Protein AF-A0A7Z9WN16-F1 (afdb_monomer)

Foldseek 3Di:
DDDDDDDDDDDDDDDPDDDDDDDDDPDDDDDWDFPPPDDPPDQDPPDDDDDPFGFDQDPRTTHTDDLDQLPDDAAEQEDDPPPCQLVVLLVVCLVQVAAEEEPEPQQLEPPSPPVRVHDDPVSCVSHPYPSGNNHHPPDDDDLVNLLVRSSVVCSVRVVVVHYYYYYYYNPSNCCCNVVVDDDDDDDDDVVVVVD

Radius of gyration: 28.62 Å; Cα contacts (8 Å, |Δi|>4): 216; chains: 1; bounding box: 84×72×72 Å

Structure (mmCIF, N/CA/C/O backbone):
data_AF-A0A7Z9WN16-F1
#
_entry.id   AF-A0A7Z9WN16-F1
#
loop_
_atom_site.group_PDB
_atom_site.id
_atom_site.type_symbol
_atom_site.label_atom_id
_atom_site.label_alt_id
_atom_site.label_comp_id
_atom_site.label_asym_id
_atom_site.label_entity_id
_atom_site.label_seq_id
_atom_site.pdbx_PDB_ins_code
_atom_site.Cartn_x
_atom_site.Cartn_y
_atom_site.Cartn_z
_atom_site.occupancy
_atom_site.B_iso_or_equiv
_atom_site.auth_seq_id
_atom_site.auth_comp_id
_atom_site.auth_asym_id
_atom_site.auth_atom_id
_atom_site.pdbx_PDB_model_num
ATOM 1 N N . MET A 1 1 ? -63.733 41.231 -54.271 1.00 44.28 1 MET A N 1
ATOM 2 C CA . MET A 1 1 ? -63.967 40.168 -55.265 1.00 44.28 1 MET A CA 1
ATOM 3 C C . MET A 1 1 ? -63.124 38.966 -54.848 1.00 44.28 1 MET A C 1
ATOM 5 O O . MET A 1 1 ? -61.916 39.009 -55.027 1.00 44.28 1 MET A O 1
ATOM 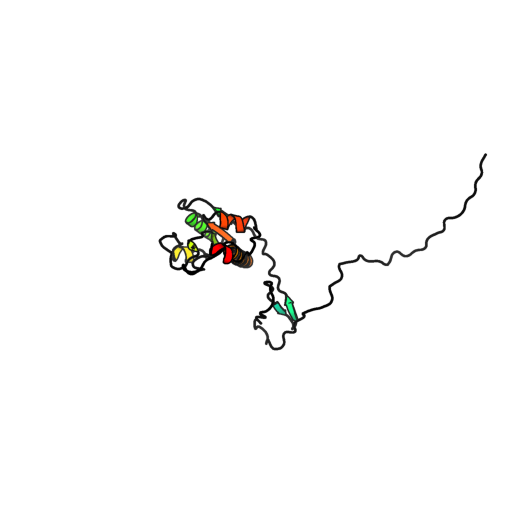9 N N . GLY A 1 2 ? -63.724 37.963 -54.191 1.00 46.00 2 GLY A N 1
ATOM 10 C CA . GLY A 1 2 ? -63.228 36.576 -54.305 1.00 46.00 2 GLY A CA 1
ATOM 11 C C . GLY A 1 2 ? -63.568 36.032 -55.707 1.00 46.00 2 GLY A C 1
ATOM 12 O O . GLY A 1 2 ? -64.044 36.837 -56.518 1.00 46.00 2 GLY A O 1
ATOM 13 N N . PRO A 1 3 ? -63.403 34.732 -56.029 1.00 53.62 3 PRO A N 1
ATOM 14 C CA . PRO A 1 3 ? -63.316 33.530 -55.170 1.00 53.62 3 PRO A CA 1
ATOM 15 C C . PRO A 1 3 ? -61.974 32.769 -55.388 1.00 53.62 3 PRO A C 1
ATOM 17 O O . PRO A 1 3 ? -61.158 33.220 -56.180 1.00 53.62 3 PRO A O 1
ATOM 20 N N . GLY A 1 4 ? -61.584 31.679 -54.718 1.00 36.31 4 GLY A N 1
ATOM 21 C CA . GLY A 1 4 ? -62.308 30.580 -54.063 1.00 36.31 4 GLY A CA 1
ATOM 22 C C . GLY A 1 4 ? -62.101 29.270 -54.855 1.00 36.31 4 GLY A C 1
ATOM 23 O O . GLY A 1 4 ? -62.156 29.302 -56.083 1.00 36.31 4 GLY A O 1
ATOM 24 N N . GLY A 1 5 ? -61.862 28.151 -54.155 1.00 38.97 5 GLY A N 1
ATOM 25 C CA . GLY A 1 5 ? -61.743 26.786 -54.704 1.00 38.97 5 GLY A CA 1
ATOM 26 C C . GLY A 1 5 ? -60.419 26.102 -54.322 1.00 38.97 5 GLY A C 1
ATOM 27 O O . GLY A 1 5 ? -59.437 26.277 -55.034 1.00 38.97 5 GLY A O 1
ATOM 28 N N . ASP A 1 6 ? -60.224 25.493 -53.148 1.00 37.47 6 ASP A N 1
ATOM 29 C CA . ASP A 1 6 ? -60.898 24.358 -52.472 1.00 37.47 6 ASP A CA 1
ATOM 30 C C . ASP A 1 6 ? -60.619 22.966 -53.070 1.00 37.47 6 ASP A C 1
ATOM 32 O O . ASP A 1 6 ? -61.008 22.653 -54.192 1.00 37.47 6 ASP A O 1
ATOM 36 N N . GLY A 1 7 ? -60.013 22.105 -52.240 1.00 40.59 7 GLY A N 1
ATOM 37 C CA . GLY A 1 7 ? -59.980 20.644 -52.379 1.00 40.59 7 GLY A CA 1
ATOM 38 C C . GLY A 1 7 ? -58.752 19.995 -51.714 1.00 40.59 7 GLY A C 1
ATOM 39 O O . GLY A 1 7 ? -57.662 20.553 -51.768 1.00 40.59 7 GLY A O 1
ATOM 40 N N . PRO A 1 8 ? -58.880 18.799 -51.115 1.00 47.84 8 PRO A N 1
ATOM 41 C CA . PRO A 1 8 ? -59.488 18.612 -49.800 1.00 47.84 8 PRO A CA 1
ATOM 42 C C . PRO A 1 8 ? -58.496 18.042 -48.770 1.00 47.84 8 PRO A C 1
ATOM 44 O O . PRO A 1 8 ? -57.606 17.258 -49.094 1.00 47.84 8 PRO A O 1
ATOM 47 N N . ALA A 1 9 ? -58.738 18.358 -47.497 1.00 50.50 9 ALA A N 1
ATOM 48 C CA . ALA A 1 9 ? -58.279 17.555 -46.371 1.00 50.50 9 ALA A CA 1
ATOM 49 C C . ALA A 1 9 ? -59.381 16.557 -45.972 1.00 50.50 9 ALA A C 1
ATOM 51 O O . ALA A 1 9 ? -60.518 16.962 -45.728 1.00 50.50 9 ALA A O 1
ATOM 52 N N . PRO A 1 10 ? -59.043 15.268 -45.857 1.00 45.59 10 PRO A N 1
ATOM 53 C CA . PRO A 1 10 ? -59.649 14.363 -44.885 1.00 45.59 10 PRO A CA 1
ATOM 54 C C . PRO A 1 10 ? -58.522 13.799 -43.996 1.00 45.59 10 PRO A C 1
ATOM 56 O O . PRO A 1 10 ? -57.469 13.405 -44.479 1.00 45.59 10 PRO A O 1
ATOM 59 N N . GLY A 1 11 ? -58.598 13.836 -42.670 1.00 33.03 11 GLY A N 1
ATOM 60 C CA . GLY A 1 11 ? -59.672 13.269 -41.864 1.00 33.03 11 GLY A CA 1
ATOM 61 C C . GLY A 1 11 ? -59.125 11.995 -41.210 1.00 33.03 11 GLY A C 1
ATOM 62 O O . GLY A 1 11 ? -58.959 10.982 -41.881 1.00 33.03 11 GLY A O 1
ATOM 63 N N . LEU A 1 12 ? -58.790 12.084 -39.917 1.00 38.81 12 LEU A N 1
ATOM 64 C CA . LEU A 1 12 ? -58.390 10.961 -39.054 1.00 38.81 12 LEU A CA 1
ATOM 65 C C . LEU A 1 12 ? -59.443 9.830 -39.056 1.00 38.81 12 LEU A C 1
ATOM 67 O O . LEU A 1 12 ? -60.622 10.087 -39.306 1.00 38.81 12 LEU A O 1
ATOM 71 N N . PRO A 1 13 ? -59.060 8.617 -38.619 1.00 39.78 13 PRO A N 1
ATOM 72 C CA . PRO A 1 13 ? -59.536 8.243 -37.286 1.00 39.78 13 PRO A CA 1
ATOM 73 C C . PRO A 1 13 ? -58.488 7.576 -36.375 1.00 39.78 13 PRO A C 1
ATOM 75 O O . PRO A 1 13 ? -57.610 6.843 -36.814 1.00 39.78 13 PRO A O 1
ATOM 78 N N . ALA A 1 14 ? -58.647 7.901 -35.088 1.00 37.06 14 ALA A N 1
ATOM 79 C CA . ALA A 1 14 ? -58.483 7.099 -33.871 1.00 37.06 14 ALA A CA 1
ATOM 80 C C . ALA A 1 14 ? -57.587 5.842 -33.889 1.00 37.06 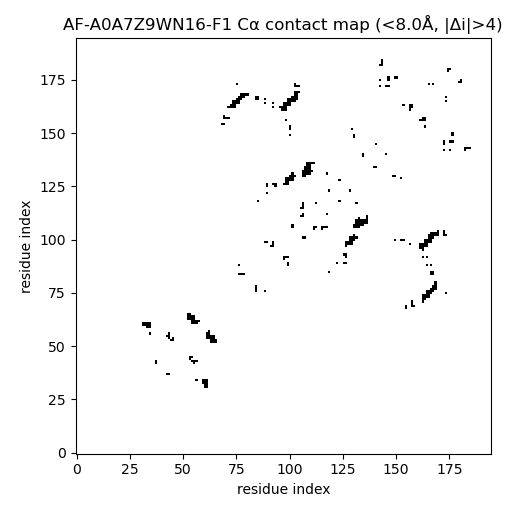14 ALA A C 1
ATOM 82 O O . ALA A 1 14 ? -57.911 4.878 -34.568 1.00 37.06 14 ALA A O 1
ATOM 83 N N . ASP A 1 15 ? -56.578 5.804 -33.002 1.00 36.62 15 ASP A N 1
ATOM 84 C CA . ASP A 1 15 ? -56.557 4.900 -31.826 1.00 36.62 15 ASP A CA 1
ATOM 85 C C . ASP A 1 15 ? -55.312 5.183 -30.932 1.00 36.62 15 ASP A C 1
ATOM 87 O O . ASP A 1 15 ? -54.178 5.011 -31.389 1.00 36.62 15 ASP A O 1
ATOM 91 N N . PRO A 1 16 ? -55.450 5.629 -29.666 1.00 37.44 16 PRO A N 1
ATOM 92 C CA . PRO A 1 16 ? -54.326 5.922 -28.773 1.00 37.44 16 PRO A CA 1
ATOM 93 C C . PRO A 1 16 ? -53.837 4.678 -28.008 1.00 37.44 16 PRO A C 1
ATOM 95 O O . PRO A 1 16 ? -53.710 4.703 -26.783 1.00 37.44 16 PRO A O 1
ATOM 98 N N . ALA A 1 17 ? -53.543 3.577 -28.702 1.00 38.44 17 ALA A N 1
ATOM 99 C CA . ALA A 1 17 ? -53.028 2.374 -28.051 1.00 38.44 17 ALA A CA 1
ATOM 100 C C . ALA A 1 17 ? -52.266 1.445 -29.004 1.00 38.44 17 ALA A C 1
ATOM 102 O O . ALA A 1 17 ? -52.732 0.350 -29.294 1.00 38.44 17 ALA A O 1
ATOM 103 N N . ARG A 1 18 ? -51.069 1.847 -29.454 1.00 38.00 18 ARG A N 1
ATOM 104 C CA . ARG A 1 18 ? -49.935 0.960 -29.811 1.00 38.00 18 ARG A CA 1
ATOM 105 C C . ARG A 1 18 ? -48.832 1.789 -30.463 1.00 38.00 18 ARG A C 1
ATOM 107 O O . ARG A 1 18 ? -48.965 2.197 -31.601 1.00 38.00 18 ARG A O 1
ATOM 114 N N . LEU A 1 19 ? -47.737 2.002 -29.747 1.00 32.41 19 LEU A N 1
ATOM 115 C CA . LEU A 1 19 ? -46.396 1.571 -30.156 1.00 32.41 19 LEU A CA 1
ATOM 116 C C . LEU A 1 19 ? -45.432 2.025 -29.056 1.00 32.41 19 LEU A C 1
ATOM 118 O O . LEU A 1 19 ? -45.124 3.202 -28.891 1.00 32.41 19 LEU A O 1
ATOM 122 N N . ARG A 1 20 ? -45.042 1.056 -28.227 1.00 39.25 20 ARG A N 1
ATOM 123 C CA . ARG A 1 20 ? -44.050 1.222 -27.167 1.00 39.25 20 ARG A CA 1
ATOM 124 C C . ARG A 1 20 ? -42.644 1.377 -27.768 1.00 39.25 20 ARG A C 1
ATOM 126 O O . ARG A 1 20 ? -42.399 0.862 -28.857 1.00 39.25 20 ARG A O 1
ATOM 133 N N . PRO A 1 21 ? -41.739 2.062 -27.050 1.00 38.62 21 PRO A N 1
ATOM 134 C CA . PRO A 1 21 ? -40.416 2.434 -27.537 1.00 38.62 21 PRO A CA 1
ATOM 135 C C . PRO A 1 21 ? -39.490 1.228 -27.715 1.00 38.62 21 PRO A C 1
ATOM 137 O O . PRO A 1 21 ? -39.476 0.307 -26.896 1.00 38.62 21 PRO A O 1
ATOM 140 N N . GLY A 1 22 ? -38.688 1.292 -28.780 1.00 30.88 22 GLY A N 1
ATOM 141 C CA . GLY A 1 22 ? -37.556 0.410 -29.026 1.00 30.88 22 GLY A CA 1
ATOM 142 C C . GLY A 1 22 ? -36.514 0.542 -27.919 1.00 30.88 22 GLY A C 1
ATOM 143 O O . GLY A 1 22 ? -35.853 1.570 -27.788 1.00 30.88 22 GLY A O 1
ATOM 144 N N . GLY A 1 23 ? -36.394 -0.514 -27.120 1.00 31.88 23 GLY A N 1
ATOM 145 C CA . GLY A 1 23 ? -35.188 -0.813 -26.361 1.00 31.88 23 GLY A CA 1
ATOM 146 C C . GLY A 1 23 ? -34.198 -1.597 -27.233 1.00 31.88 23 GLY A C 1
ATOM 147 O O . GLY A 1 23 ? -34.607 -2.170 -28.246 1.00 31.88 23 GLY A O 1
ATOM 148 N N . PRO A 1 24 ? -32.906 -1.622 -26.870 1.00 33.31 24 PRO A N 1
ATOM 149 C CA . PRO A 1 24 ? -31.889 -2.356 -27.613 1.00 33.31 24 PRO A CA 1
ATOM 150 C C . PRO A 1 24 ? -32.230 -3.851 -27.668 1.00 33.31 24 PRO A C 1
ATOM 152 O O . PRO A 1 24 ? -32.524 -4.475 -26.647 1.00 33.31 24 PRO A O 1
ATOM 155 N N . GLU A 1 25 ? -32.198 -4.403 -28.880 1.00 30.61 25 GLU A N 1
ATOM 156 C CA . GLU A 1 25 ? -32.363 -5.827 -29.168 1.00 30.61 25 GLU A CA 1
ATOM 157 C C . GLU A 1 25 ? -31.381 -6.662 -28.325 1.00 30.61 25 GLU A C 1
ATOM 159 O O . GLU A 1 25 ? -30.166 -6.455 -28.420 1.00 30.61 25 GLU A O 1
ATOM 164 N N . PRO A 1 26 ? -31.850 -7.616 -27.501 1.00 31.70 26 PRO A N 1
ATOM 165 C CA . PRO A 1 26 ? -30.950 -8.538 -26.834 1.00 31.70 26 PRO A CA 1
ATOM 166 C C . PRO A 1 26 ? -30.354 -9.483 -27.881 1.00 31.70 26 PRO A C 1
ATOM 168 O O . PRO A 1 26 ? -31.062 -10.280 -28.502 1.00 31.70 26 PRO A O 1
ATOM 171 N N . LEU A 1 27 ? -29.034 -9.386 -28.057 1.00 33.34 27 LEU A N 1
ATOM 172 C CA . LEU A 1 27 ? -28.226 -10.302 -28.856 1.00 33.34 27 LEU A CA 1
ATOM 173 C C . LEU A 1 27 ? -28.543 -11.751 -28.464 1.00 33.34 27 LEU A C 1
ATOM 175 O O . LEU A 1 27 ? -28.206 -12.228 -27.377 1.00 33.34 27 LEU A O 1
ATOM 179 N N . ARG A 1 28 ? -29.214 -12.457 -29.376 1.00 31.38 28 ARG A N 1
ATOM 180 C CA . ARG A 1 28 ? -29.453 -13.896 -29.296 1.00 31.38 28 ARG A CA 1
ATOM 181 C C . ARG A 1 28 ? -28.122 -14.635 -29.428 1.00 31.38 28 ARG A C 1
ATOM 183 O O . ARG A 1 28 ? -27.568 -14.733 -30.515 1.00 31.38 28 ARG A O 1
ATOM 190 N N . GLY A 1 29 ? -27.702 -15.239 -28.320 1.00 31.23 29 GLY A N 1
ATOM 191 C CA . GLY A 1 29 ? -26.894 -16.456 -28.301 1.00 31.23 29 GLY A CA 1
ATOM 192 C C . GLY A 1 29 ? -25.387 -16.259 -28.158 1.00 31.23 29 GLY A C 1
ATOM 193 O O . GLY A 1 29 ? -24.701 -15.925 -29.119 1.00 31.23 29 GLY A O 1
ATOM 194 N N . GLN A 1 30 ? -24.865 -16.609 -26.978 1.00 36.56 30 GLN A N 1
ATOM 195 C CA . GLN A 1 30 ? -24.008 -17.792 -26.772 1.00 36.56 30 GLN A CA 1
ATOM 196 C C . GLN A 1 30 ? -23.533 -17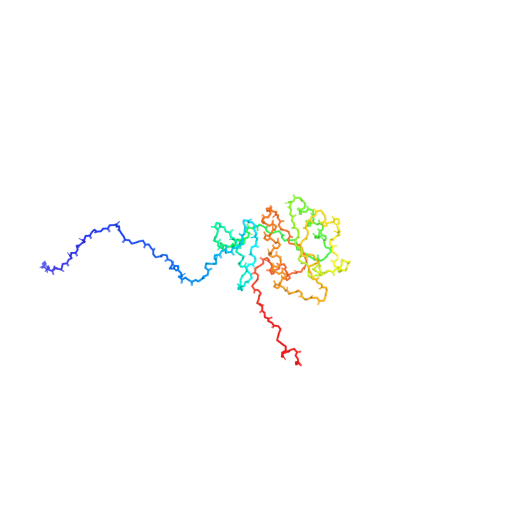.849 -25.306 1.00 36.56 30 GLN A C 1
ATOM 198 O O . GLN A 1 30 ? -22.910 -16.910 -24.825 1.00 36.56 30 GLN A O 1
ATOM 203 N N . GLY A 1 31 ? -23.812 -18.962 -24.609 1.00 36.53 31 GLY A N 1
ATOM 204 C CA . GLY A 1 31 ? -23.078 -19.336 -23.388 1.00 36.53 31 GLY A CA 1
ATOM 205 C C . GLY A 1 31 ? -23.839 -19.422 -22.056 1.00 36.53 31 GLY A C 1
ATOM 206 O O . GLY A 1 31 ? -23.245 -19.137 -21.023 1.00 36.53 31 GLY A O 1
ATOM 207 N N . GLY A 1 32 ? -25.109 -19.840 -22.027 1.00 37.56 32 GLY A N 1
ATOM 208 C CA . GLY A 1 32 ? -25.762 -20.256 -20.775 1.00 37.56 32 GLY A CA 1
ATOM 209 C C . GLY A 1 32 ? -25.232 -21.617 -20.312 1.00 37.56 32 GLY A C 1
ATOM 210 O O . GLY A 1 32 ? -25.794 -22.653 -20.663 1.00 37.56 32 GLY A O 1
ATOM 211 N N . GLY A 1 33 ? -24.113 -21.633 -19.587 1.00 42.50 33 GLY A N 1
ATOM 212 C CA . GLY A 1 33 ? -23.560 -22.852 -18.997 1.00 42.50 33 GLY A CA 1
ATOM 213 C C . GLY A 1 33 ? -24.486 -23.389 -17.906 1.00 42.50 33 GLY A C 1
ATOM 214 O O . GLY A 1 33 ? -24.696 -22.738 -16.887 1.00 42.50 33 GLY A O 1
ATOM 215 N N . ARG A 1 34 ? -25.050 -24.581 -18.107 1.00 43.25 34 ARG A N 1
ATOM 216 C CA . ARG A 1 34 ? -25.806 -25.298 -17.075 1.00 43.25 34 ARG A CA 1
ATOM 217 C C . ARG A 1 34 ? -24.799 -25.919 -16.100 1.00 43.25 34 ARG A C 1
ATOM 219 O O . ARG A 1 34 ? -23.848 -26.564 -16.537 1.00 43.25 34 ARG A O 1
ATOM 226 N N . CYS A 1 35 ? -24.965 -25.711 -14.795 1.00 47.69 35 CYS A N 1
ATOM 227 C CA . CYS A 1 35 ? -24.066 -26.287 -13.791 1.00 47.69 35 CYS A CA 1
ATOM 228 C C . CYS A 1 35 ? -24.384 -27.779 -13.591 1.00 47.69 35 CYS A C 1
ATOM 230 O O . CYS A 1 35 ? -25.028 -28.155 -12.612 1.00 47.69 35 CYS A O 1
ATOM 232 N N . GLU A 1 36 ? -23.972 -28.654 -14.503 1.00 42.09 36 GLU A N 1
ATOM 233 C CA . GLU A 1 36 ? -24.099 -30.094 -14.269 1.00 42.09 36 GLU A CA 1
ATOM 234 C C . GLU A 1 36 ? -23.010 -30.559 -13.285 1.00 42.09 36 GLU A C 1
ATOM 236 O O . GLU A 1 36 ? -21.815 -30.454 -13.551 1.00 42.09 36 GLU A O 1
ATOM 241 N N . GLY A 1 37 ? -23.424 -31.045 -12.106 1.00 45.19 37 GLY A N 1
ATOM 242 C CA . GLY A 1 37 ? -22.561 -31.795 -11.178 1.00 45.19 37 GLY A CA 1
ATOM 243 C C . GLY A 1 37 ? -22.089 -31.093 -9.893 1.00 45.19 37 GLY A C 1
ATOM 244 O O . GLY A 1 37 ? -21.430 -31.727 -9.064 1.00 45.19 37 GLY A O 1
ATOM 245 N N . ALA A 1 38 ? -22.438 -29.827 -9.642 1.00 44.38 38 ALA A N 1
ATOM 246 C CA . ALA A 1 38 ? -22.073 -29.151 -8.391 1.00 44.38 38 ALA A CA 1
ATOM 247 C C . ALA A 1 38 ? -23.183 -29.293 -7.336 1.00 44.38 38 ALA A C 1
ATOM 249 O O . ALA A 1 38 ? -24.156 -28.543 -7.324 1.00 44.38 38 ALA A O 1
ATOM 250 N N . GLY A 1 39 ? -23.038 -30.261 -6.425 1.00 39.34 39 GLY A N 1
ATOM 251 C CA . GLY A 1 39 ? -23.865 -30.334 -5.218 1.00 39.34 39 GLY A CA 1
ATOM 252 C C . GLY A 1 39 ? -23.896 -28.989 -4.477 1.00 39.34 39 GLY A C 1
ATOM 253 O O . GLY A 1 39 ? -22.887 -28.277 -4.444 1.00 39.34 39 GLY A O 1
ATOM 254 N N . ARG A 1 40 ? -25.068 -28.652 -3.915 1.00 38.41 40 ARG A N 1
ATOM 255 C CA . ARG A 1 40 ? -25.346 -27.438 -3.124 1.00 38.41 40 ARG A CA 1
ATOM 256 C C . ARG A 1 40 ? -24.104 -26.963 -2.354 1.00 38.41 40 ARG A C 1
ATOM 258 O O . ARG A 1 40 ? -23.628 -27.659 -1.464 1.00 38.41 40 ARG A O 1
ATOM 265 N N . GLY A 1 41 ? -23.597 -25.778 -2.700 1.00 42.31 41 GLY A N 1
ATOM 266 C CA . GLY A 1 41 ? -22.577 -25.073 -1.915 1.00 42.31 41 GLY A CA 1
ATOM 267 C C . GLY A 1 41 ? -21.115 -25.202 -2.360 1.00 42.31 41 GLY A C 1
ATOM 268 O O . GLY A 1 41 ? -20.255 -24.638 -1.688 1.00 42.31 41 GLY A O 1
ATOM 269 N N . ARG A 1 42 ? -20.782 -25.870 -3.477 1.00 42.97 42 ARG A N 1
ATOM 270 C CA . ARG A 1 42 ? -19.396 -25.871 -3.996 1.00 42.97 42 ARG A CA 1
ATOM 271 C C . ARG A 1 42 ? -19.166 -24.792 -5.059 1.00 42.97 42 ARG A C 1
ATOM 273 O O . ARG A 1 42 ? -19.902 -24.705 -6.037 1.00 42.97 42 ARG A O 1
ATOM 280 N N . ARG A 1 43 ? -18.112 -23.984 -4.874 1.00 38.75 43 ARG A N 1
ATOM 281 C CA . ARG A 1 43 ? -17.594 -23.034 -5.873 1.00 38.75 43 ARG A CA 1
ATOM 282 C C . ARG A 1 43 ? -17.122 -23.821 -7.101 1.00 38.75 43 ARG A C 1
ATOM 284 O O . ARG A 1 43 ? -16.161 -24.576 -6.999 1.00 38.75 43 ARG A O 1
ATOM 291 N N . ALA A 1 44 ? -17.776 -23.650 -8.246 1.00 40.69 44 ALA A N 1
ATOM 292 C CA . ALA A 1 44 ? -17.251 -24.129 -9.519 1.00 40.69 44 ALA A CA 1
ATOM 293 C C . ALA A 1 44 ? -16.331 -23.045 -10.096 1.00 40.69 44 ALA A C 1
ATOM 295 O O . ALA A 1 44 ? -16.794 -21.985 -10.512 1.00 40.69 44 ALA A O 1
ATOM 296 N N . ALA A 1 45 ? -15.021 -23.286 -10.083 1.00 37.47 45 ALA A N 1
ATOM 297 C CA . ALA A 1 45 ? -14.071 -22.463 -10.818 1.00 37.47 45 ALA A CA 1
ATOM 298 C C . ALA A 1 45 ? -14.150 -22.846 -12.302 1.00 37.47 45 ALA A C 1
ATOM 300 O O . ALA A 1 45 ? -13.464 -23.760 -12.755 1.00 37.47 45 ALA A O 1
ATOM 301 N N . ALA A 1 46 ? -15.011 -22.173 -13.063 1.00 37.38 46 ALA A N 1
ATOM 302 C CA . ALA A 1 46 ? -14.940 -22.227 -14.516 1.00 37.38 46 ALA A CA 1
ATOM 303 C C . ALA A 1 46 ? -13.828 -21.274 -14.975 1.00 37.38 46 ALA A C 1
ATOM 305 O O . ALA A 1 46 ? -14.033 -20.074 -15.131 1.00 37.38 46 ALA A O 1
ATOM 306 N N . ILE A 1 47 ? -12.624 -21.817 -15.152 1.00 45.16 47 ILE A N 1
ATOM 307 C CA . ILE A 1 47 ? -11.554 -21.145 -15.888 1.00 45.16 47 ILE A CA 1
ATOM 308 C C . ILE A 1 47 ? -11.824 -21.384 -17.373 1.00 45.16 47 ILE A C 1
ATOM 310 O O . ILE A 1 47 ? -11.660 -22.511 -17.840 1.00 45.16 47 ILE A O 1
ATOM 314 N N . ARG A 1 48 ? -12.217 -20.330 -18.099 1.00 35.62 48 ARG A N 1
ATOM 315 C CA . ARG A 1 48 ? -11.749 -20.007 -19.463 1.00 35.62 48 ARG A CA 1
ATOM 316 C C . ARG A 1 48 ? -12.448 -18.751 -19.990 1.00 35.62 48 ARG A C 1
ATOM 318 O O . ARG A 1 48 ? -13.667 -18.719 -20.082 1.00 35.62 48 ARG A O 1
ATOM 325 N N . GLY A 1 49 ? -11.641 -17.774 -20.407 1.00 30.50 49 GLY A N 1
ATOM 326 C CA . GLY A 1 49 ? -12.069 -16.654 -21.248 1.00 30.50 49 GLY A CA 1
ATOM 327 C C . GLY A 1 49 ? -11.936 -15.278 -20.599 1.00 30.50 49 GLY A C 1
ATOM 328 O O . GLY A 1 49 ? -12.914 -14.736 -20.118 1.00 30.50 49 GLY A O 1
ATOM 329 N N . GLY A 1 50 ? -10.720 -14.724 -20.604 1.00 37.53 50 GLY A N 1
ATOM 330 C CA . GLY A 1 50 ? -10.433 -13.308 -20.891 1.00 37.53 50 GLY A CA 1
ATOM 331 C C . GLY A 1 50 ? -11.392 -12.190 -20.449 1.00 37.53 50 GLY A C 1
ATOM 332 O O . GLY A 1 50 ? -11.579 -11.255 -21.207 1.00 37.53 50 GLY A O 1
ATOM 333 N N . SER A 1 51 ? -11.962 -12.236 -19.254 1.00 41.88 51 SER A N 1
ATOM 334 C CA . SER A 1 51 ? -12.431 -11.085 -18.468 1.00 41.88 51 SER A CA 1
ATOM 335 C C . SER A 1 51 ? -12.756 -11.628 -17.081 1.00 41.88 51 SER A C 1
ATOM 337 O O . SER A 1 51 ? -13.230 -12.754 -16.989 1.00 41.88 51 SER A O 1
ATOM 339 N N . GLY A 1 52 ? -12.471 -10.897 -16.001 1.00 42.88 52 GLY A N 1
ATOM 340 C CA . GLY A 1 52 ? -12.607 -11.342 -14.599 1.00 42.88 52 GLY A CA 1
ATOM 341 C C . GLY A 1 52 ? -14.037 -11.640 -14.115 1.00 42.88 52 GLY A C 1
ATOM 342 O O . GLY A 1 52 ? -14.397 -11.304 -12.991 1.00 42.88 52 GLY A O 1
ATOM 343 N N . THR A 1 53 ? -14.873 -12.245 -14.950 1.00 51.22 53 THR A N 1
ATOM 344 C CA . THR A 1 53 ? -16.253 -12.611 -14.672 1.00 51.22 53 THR A CA 1
ATOM 345 C C . THR A 1 53 ? -16.264 -13.947 -13.941 1.00 51.22 53 THR A C 1
ATOM 347 O O . THR A 1 53 ? -16.168 -15.017 -14.538 1.00 51.22 53 THR A O 1
ATOM 350 N N . SER A 1 54 ? -16.365 -13.896 -12.616 1.00 53.53 54 SER A N 1
ATOM 351 C CA . SER A 1 54 ? -16.746 -15.076 -11.844 1.00 53.53 54 SER A CA 1
ATOM 352 C C . SER A 1 54 ? -18.228 -15.385 -12.075 1.00 53.53 54 SER A C 1
ATOM 354 O O . SER A 1 54 ? -19.048 -14.474 -12.192 1.00 53.53 54 SER A O 1
ATOM 356 N N . PHE A 1 55 ? -18.583 -16.666 -12.098 1.00 54.62 55 PHE A N 1
ATOM 357 C CA . PHE A 1 55 ? -19.969 -17.123 -12.157 1.00 54.62 55 PHE A CA 1
ATOM 358 C C . PHE A 1 55 ? -20.331 -17.783 -10.826 1.00 54.62 55 PHE A C 1
ATOM 360 O O . PHE A 1 55 ? -19.529 -18.521 -10.249 1.00 54.62 55 PHE A O 1
ATOM 367 N N . ARG A 1 56 ? -21.535 -17.512 -10.318 1.00 57.28 56 ARG A N 1
ATOM 368 C CA . ARG A 1 56 ? -22.103 -18.194 -9.152 1.00 57.28 56 ARG A CA 1
ATOM 369 C C . ARG A 1 56 ? -23.306 -18.985 -9.631 1.00 57.28 56 ARG A C 1
ATOM 371 O O . ARG A 1 56 ? -24.157 -18.446 -10.326 1.00 57.28 56 ARG A O 1
ATOM 378 N N . CYS A 1 57 ? -23.384 -20.252 -9.243 1.00 46.38 57 CYS A N 1
ATOM 379 C CA . CYS A 1 57 ? -24.567 -21.038 -9.546 1.00 46.38 57 CYS A CA 1
ATOM 380 C C . CYS A 1 57 ? -25.682 -20.693 -8.547 1.00 46.38 57 CYS A C 1
ATOM 382 O O . CYS A 1 57 ? -25.485 -20.852 -7.338 1.00 46.38 57 CYS A O 1
ATOM 384 N N . GLN A 1 58 ? -26.817 -20.204 -9.043 1.00 53.97 58 GLN A N 1
ATOM 385 C CA . GLN A 1 58 ? -28.008 -19.878 -8.257 1.00 53.97 58 GLN A CA 1
ATOM 386 C C . GLN A 1 58 ? -29.196 -20.576 -8.928 1.00 53.97 58 GLN A C 1
ATOM 388 O O . GLN A 1 58 ? -29.395 -20.431 -10.129 1.00 53.97 58 GLN A O 1
ATOM 393 N N . ASP A 1 59 ? -29.886 -21.448 -8.189 1.00 53.72 59 ASP A N 1
ATOM 394 C CA . ASP A 1 59 ? -31.027 -22.245 -8.677 1.00 53.72 59 ASP A CA 1
ATOM 395 C C . ASP A 1 59 ? -30.771 -23.074 -9.958 1.00 53.72 59 ASP A C 1
ATOM 397 O O . ASP A 1 59 ? -31.674 -23.348 -10.741 1.00 53.72 59 ASP A O 1
ATOM 401 N N . GLY A 1 60 ? -29.528 -23.537 -10.151 1.00 51.66 60 GLY A N 1
ATOM 402 C CA . GLY A 1 60 ? -29.134 -24.393 -11.281 1.00 51.66 60 GLY A CA 1
ATOM 403 C C . GLY A 1 60 ? -28.678 -23.637 -12.533 1.00 51.66 60 GLY A C 1
ATOM 404 O O . GLY A 1 60 ? -28.270 -24.271 -13.510 1.00 51.66 60 GLY A O 1
ATOM 405 N N . GLU A 1 61 ? -28.678 -22.306 -12.488 1.00 46.53 61 GLU A N 1
ATOM 406 C CA . GLU A 1 61 ? -28.223 -21.440 -13.571 1.00 46.53 61 GLU A CA 1
ATOM 407 C C . GLU A 1 61 ? -26.904 -20.745 -13.200 1.00 46.53 61 GLU A C 1
ATOM 409 O O . GLU A 1 61 ? -26.697 -20.322 -12.057 1.00 46.53 61 GLU A O 1
ATOM 414 N N . ALA A 1 62 ? -25.973 -20.652 -14.155 1.00 49.47 62 ALA A N 1
ATOM 415 C CA . ALA A 1 62 ? -24.741 -19.892 -13.978 1.00 49.47 62 ALA A CA 1
ATOM 416 C C . ALA A 1 62 ? -25.048 -18.394 -14.093 1.00 49.47 62 ALA A C 1
ATOM 418 O O . ALA A 1 62 ? -25.135 -17.844 -15.189 1.00 49.47 62 ALA A O 1
ATOM 419 N N . VAL A 1 63 ? -25.187 -17.724 -12.952 1.00 54.38 63 VAL A N 1
ATOM 420 C CA . VAL A 1 63 ? -25.391 -16.277 -12.902 1.00 54.38 63 VAL A CA 1
ATOM 421 C C . VAL A 1 63 ? -24.026 -15.595 -12.940 1.00 54.38 63 VAL A C 1
ATOM 423 O O . VAL A 1 63 ? -23.148 -15.881 -12.116 1.00 54.38 63 VAL A O 1
ATOM 426 N N . ALA A 1 64 ? -23.829 -14.691 -13.901 1.00 51.25 64 ALA A N 1
ATOM 427 C CA . ALA A 1 64 ? -22.660 -13.822 -13.923 1.00 51.25 64 ALA A CA 1
ATOM 428 C C . ALA A 1 64 ? -22.690 -12.934 -12.672 1.00 51.25 64 ALA A C 1
ATOM 430 O O . ALA A 1 64 ? -23.587 -12.107 -12.514 1.00 51.25 64 ALA A O 1
ATOM 431 N N . VAL A 1 65 ? -21.720 -13.099 -11.770 1.00 47.97 65 VAL A N 1
ATOM 432 C CA . VAL A 1 65 ? -21.548 -12.157 -10.661 1.00 47.97 65 VAL A CA 1
ATOM 433 C C . VAL A 1 65 ? -20.633 -11.048 -11.149 1.00 47.97 65 VAL A C 1
ATOM 435 O O . VAL A 1 65 ? -19.414 -11.206 -11.209 1.00 47.97 65 VAL A O 1
ATOM 438 N N . SER A 1 66 ? -21.236 -9.914 -11.511 1.00 42.97 66 SER A N 1
ATOM 439 C CA . SER A 1 66 ? -20.504 -8.658 -11.589 1.00 42.97 66 SER A CA 1
ATOM 440 C C . SER A 1 66 ? -20.196 -8.230 -10.160 1.00 42.97 66 SER A C 1
ATOM 442 O O . SER A 1 66 ? -21.108 -7.897 -9.400 1.00 42.97 66 SER A O 1
ATOM 444 N N . TRP A 1 67 ? -18.923 -8.237 -9.782 1.00 44.09 67 TRP A N 1
ATOM 445 C CA . TRP A 1 67 ? -18.486 -7.480 -8.618 1.00 44.09 67 TRP A CA 1
ATOM 446 C C . TRP A 1 67 ? -18.753 -6.013 -8.956 1.00 44.09 67 TRP A C 1
ATOM 448 O O . TRP A 1 67 ? -18.070 -5.417 -9.787 1.00 44.09 67 TRP A O 1
ATOM 458 N N . GLY A 1 68 ? -19.850 -5.467 -8.428 1.00 42.75 68 GLY A N 1
ATOM 459 C CA . GLY A 1 68 ? -20.124 -4.044 -8.542 1.00 42.75 68 GLY A CA 1
ATOM 460 C C . GLY A 1 68 ? -18.970 -3.304 -7.882 1.00 42.75 68 GLY A C 1
ATOM 461 O O . GLY A 1 68 ? -18.646 -3.601 -6.737 1.00 42.75 68 GLY A O 1
ATOM 462 N N . LYS A 1 69 ? -18.340 -2.380 -8.614 1.00 53.88 69 LYS A N 1
ATOM 463 C CA . LYS A 1 69 ? -17.281 -1.508 -8.096 1.00 53.88 69 LYS A CA 1
ATOM 464 C C . LYS A 1 69 ? -17.816 -0.839 -6.829 1.00 53.88 69 LYS A C 1
ATOM 466 O O . LYS A 1 69 ? -18.766 -0.054 -6.926 1.00 53.88 69 LYS A O 1
ATOM 471 N N . ALA A 1 70 ? -17.298 -1.199 -5.657 1.00 55.44 70 ALA A N 1
ATOM 472 C CA . ALA A 1 70 ? -17.816 -0.681 -4.402 1.00 55.44 70 ALA A CA 1
ATOM 473 C C . ALA A 1 70 ? -17.531 0.827 -4.376 1.00 55.44 70 ALA A C 1
ATOM 475 O O . ALA A 1 70 ? -16.386 1.262 -4.299 1.00 55.44 70 ALA A O 1
ATOM 476 N N . LYS A 1 71 ? -18.568 1.659 -4.529 1.00 64.62 71 LYS A N 1
ATOM 477 C CA . LYS A 1 71 ? -18.419 3.115 -4.425 1.00 64.62 71 LYS A CA 1
ATOM 478 C C . LYS A 1 71 ? -18.391 3.482 -2.948 1.00 64.62 71 LYS A C 1
ATOM 480 O O . LYS A 1 71 ? -19.441 3.606 -2.326 1.00 64.62 71 LYS A O 1
ATOM 485 N N . GLY A 1 72 ? -17.191 3.656 -2.409 1.00 77.44 72 GLY A N 1
ATOM 486 C CA . GLY A 1 72 ? -16.970 4.129 -1.048 1.00 77.44 72 GLY A CA 1
ATOM 487 C C . GLY A 1 72 ? -15.840 5.156 -0.972 1.00 77.44 72 GLY A C 1
ATOM 488 O O . GLY A 1 72 ? -15.083 5.312 -1.934 1.00 77.44 72 GLY A O 1
ATOM 489 N N . PRO A 1 73 ? -15.750 5.900 0.141 1.00 86.94 73 PRO A N 1
ATOM 490 C CA . PRO A 1 73 ? -14.688 6.874 0.345 1.00 86.94 73 PRO A CA 1
ATOM 491 C C . PRO A 1 73 ? -13.328 6.172 0.475 1.00 86.94 73 PRO A C 1
ATOM 493 O O . PRO A 1 73 ? -13.213 5.146 1.139 1.00 86.94 73 PRO A O 1
ATOM 496 N N . LEU A 1 74 ? -12.297 6.754 -0.140 1.00 90.81 74 LEU A N 1
ATOM 497 C CA . LEU A 1 74 ? -10.896 6.358 0.007 1.00 90.81 74 LEU A CA 1
ATOM 498 C C . LEU A 1 74 ? -10.136 7.515 0.652 1.00 90.81 74 LEU A C 1
ATOM 500 O O . LEU A 1 74 ? -10.169 8.631 0.131 1.00 90.81 74 LEU A O 1
ATOM 504 N N . ILE A 1 75 ? -9.435 7.256 1.755 1.00 92.88 75 ILE A N 1
ATOM 505 C CA . ILE A 1 75 ? -8.604 8.266 2.419 1.00 92.88 75 ILE A CA 1
ATOM 506 C C . ILE A 1 75 ? -7.155 8.049 1.995 1.00 92.88 75 ILE A C 1
ATOM 508 O O . ILE A 1 75 ? -6.591 6.990 2.245 1.00 92.88 75 ILE A O 1
ATOM 512 N N . ALA A 1 76 ? -6.537 9.043 1.357 1.00 92.38 76 ALA A N 1
ATOM 513 C CA . ALA A 1 76 ? -5.135 8.976 0.952 1.00 92.38 76 ALA A CA 1
ATOM 514 C C . ALA A 1 76 ? -4.256 9.828 1.879 1.00 92.38 76 ALA A C 1
ATOM 516 O O . ALA A 1 76 ? -4.441 11.040 1.973 1.00 92.38 76 ALA A O 1
ATOM 517 N N . ILE A 1 77 ? -3.274 9.202 2.531 1.00 91.12 77 ILE A N 1
ATOM 518 C CA . ILE A 1 77 ? -2.285 9.873 3.383 1.00 91.12 77 ILE A CA 1
ATOM 519 C C . ILE A 1 77 ? -0.949 9.874 2.645 1.00 91.12 77 ILE A C 1
ATOM 521 O O . ILE A 1 77 ? -0.260 8.855 2.539 1.00 91.12 77 ILE A O 1
ATOM 525 N N . VAL A 1 78 ? -0.591 11.046 2.123 1.00 89.44 78 VAL A N 1
ATOM 526 C CA . VAL A 1 78 ? 0.551 11.240 1.226 1.00 89.44 78 VAL A CA 1
ATOM 527 C C . VAL A 1 78 ? 1.568 12.197 1.833 1.00 89.44 78 VAL A C 1
ATOM 529 O O . VAL A 1 78 ? 1.219 13.121 2.561 1.00 89.44 78 VAL A O 1
ATOM 532 N N . GLY A 1 79 ? 2.845 11.990 1.526 1.00 83.50 79 GLY A N 1
ATOM 533 C CA . GLY A 1 79 ? 3.910 12.909 1.925 1.00 83.50 79 GLY A CA 1
ATOM 534 C C . GLY A 1 79 ? 5.298 12.264 1.899 1.00 83.50 79 GLY A C 1
ATOM 535 O O . GLY A 1 79 ? 5.414 11.051 1.697 1.00 83.50 79 GLY 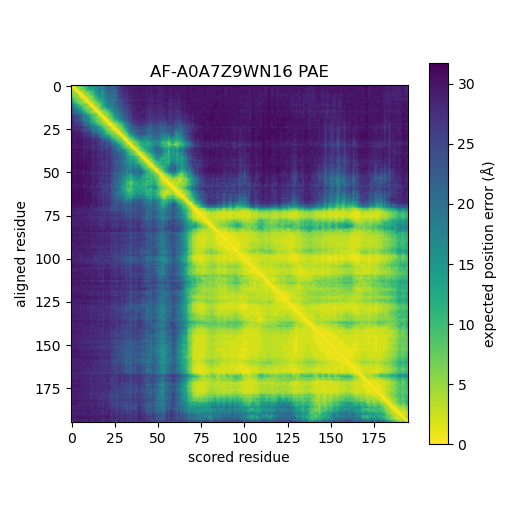A O 1
ATOM 536 N N . PRO A 1 80 ? 6.364 13.050 2.115 1.00 77.19 80 PRO A N 1
ATOM 537 C CA . PRO A 1 80 ? 7.741 12.569 2.022 1.00 77.19 80 PRO A CA 1
ATOM 538 C C . PRO A 1 80 ? 8.051 11.513 3.087 1.00 77.19 80 PRO A C 1
ATOM 540 O O . PRO A 1 80 ? 7.354 11.394 4.096 1.00 77.19 80 PRO A O 1
ATOM 543 N N . THR A 1 81 ? 9.064 10.684 2.856 1.00 72.69 81 THR A N 1
ATOM 544 C CA . THR A 1 81 ? 9.506 9.669 3.825 1.00 72.69 81 THR A CA 1
ATOM 545 C C . THR A 1 81 ? 9.907 10.335 5.150 1.00 72.69 81 THR A C 1
ATOM 547 O O . THR A 1 81 ? 10.365 11.472 5.153 1.00 72.69 81 THR A O 1
ATOM 550 N N . ALA A 1 82 ? 9.701 9.641 6.274 1.00 71.44 82 ALA A N 1
ATOM 551 C CA . ALA A 1 82 ? 10.064 10.084 7.629 1.00 71.44 82 ALA A CA 1
ATOM 552 C C . ALA A 1 82 ? 9.266 11.253 8.260 1.00 71.44 82 ALA A C 1
ATOM 554 O O . ALA A 1 82 ? 9.632 11.709 9.335 1.00 71.44 82 ALA A O 1
ATOM 555 N N . VAL A 1 83 ? 8.129 11.684 7.695 1.00 82.19 83 VAL A N 1
ATOM 556 C CA . VAL A 1 83 ? 7.238 12.683 8.349 1.00 82.19 83 VAL A CA 1
ATOM 557 C C . VAL A 1 83 ? 6.177 12.085 9.287 1.00 82.19 83 VAL A C 1
ATOM 559 O O . VAL A 1 83 ? 5.188 12.737 9.595 1.00 82.19 83 VAL A O 1
ATOM 562 N N . GLY A 1 84 ? 6.328 10.823 9.703 1.00 82.25 84 GLY A N 1
ATOM 563 C CA . GLY A 1 84 ? 5.390 10.181 10.642 1.00 82.25 84 GLY A CA 1
ATOM 564 C C . GLY A 1 84 ? 4.044 9.742 10.044 1.00 82.25 84 GLY A C 1
ATOM 565 O O . GLY A 1 84 ? 3.095 9.486 10.778 1.00 82.25 84 GLY A O 1
ATOM 566 N N . LYS A 1 85 ? 3.939 9.617 8.713 1.00 88.62 85 LYS A N 1
ATOM 567 C CA . LYS A 1 85 ? 2.684 9.221 8.032 1.00 88.62 85 LYS A CA 1
ATOM 568 C C . LYS A 1 85 ? 2.133 7.882 8.502 1.00 88.62 85 LYS A C 1
ATOM 570 O O . LYS A 1 85 ? 0.924 7.754 8.638 1.00 88.62 85 LYS A O 1
ATOM 575 N N . SER A 1 86 ? 3.009 6.900 8.714 1.00 86.56 86 SER A N 1
ATOM 576 C CA . SER A 1 86 ? 2.601 5.559 9.134 1.00 86.56 86 SER A CA 1
ATOM 577 C C . SER A 1 86 ? 1.929 5.601 10.504 1.00 86.56 86 SER A C 1
ATOM 579 O O . SER A 1 86 ? 0.861 5.029 10.674 1.00 86.56 86 SER A O 1
ATOM 581 N N . GLU A 1 87 ? 2.487 6.362 11.448 1.00 88.62 87 GLU A N 1
ATOM 582 C CA . GLU A 1 87 ? 1.900 6.519 12.780 1.00 88.62 87 GLU A CA 1
ATOM 583 C C . GLU A 1 87 ? 0.562 7.269 12.735 1.00 88.62 87 GLU A C 1
ATOM 585 O O . GLU A 1 87 ? -0.405 6.847 13.368 1.00 88.62 87 GLU A O 1
ATOM 590 N N . LEU A 1 88 ? 0.474 8.345 11.946 1.00 90.44 88 LEU A N 1
ATOM 591 C CA . LEU A 1 88 ? -0.787 9.060 11.738 1.00 90.44 88 LEU A CA 1
ATOM 592 C C . LEU A 1 88 ? -1.856 8.146 11.122 1.00 90.44 88 LEU A C 1
ATOM 594 O O . LEU A 1 88 ? -3.001 8.146 11.566 1.00 90.44 88 LEU A O 1
ATOM 598 N N . ALA A 1 89 ? -1.479 7.356 10.117 1.00 91.81 89 ALA A N 1
ATOM 599 C CA . ALA A 1 89 ? -2.385 6.436 9.449 1.00 91.81 89 ALA A CA 1
ATOM 600 C C . ALA A 1 89 ? -2.891 5.333 10.378 1.00 91.81 89 ALA A C 1
ATOM 602 O O . ALA A 1 89 ? -4.077 5.028 10.342 1.00 91.81 89 ALA A O 1
ATOM 603 N N . LEU A 1 90 ? -2.020 4.773 11.224 1.00 92.12 90 LEU A N 1
ATOM 604 C CA . LEU A 1 90 ? -2.402 3.786 12.233 1.00 92.12 90 LEU A CA 1
ATOM 605 C C . LEU A 1 90 ? -3.457 4.351 13.183 1.00 92.12 90 LEU A C 1
ATOM 607 O O . LEU A 1 90 ? -4.518 3.755 13.329 1.00 92.12 90 LEU A O 1
ATOM 611 N N . ARG A 1 91 ? -3.202 5.528 13.769 1.00 92.31 91 ARG A N 1
ATOM 612 C CA . ARG A 1 91 ? -4.134 6.163 14.717 1.00 92.31 91 ARG A CA 1
ATOM 613 C C . ARG A 1 91 ? -5.497 6.442 14.081 1.00 92.31 91 ARG A C 1
ATOM 615 O O . ARG A 1 91 ? -6.524 6.127 14.671 1.00 92.31 91 ARG A O 1
ATOM 622 N N . LEU A 1 92 ? -5.506 6.990 12.864 1.00 92.44 92 LEU A N 1
ATOM 623 C CA . LEU A 1 92 ? -6.750 7.262 12.140 1.00 92.44 92 LEU A CA 1
ATOM 624 C C . LEU A 1 92 ? -7.479 5.966 11.764 1.00 92.44 92 LEU A C 1
ATOM 626 O O . LEU A 1 92 ? -8.694 5.878 11.906 1.00 92.44 92 LEU A O 1
ATOM 630 N N . ALA A 1 93 ? -6.766 4.941 11.305 1.00 93.19 93 ALA A N 1
ATOM 631 C CA . ALA A 1 93 ? -7.398 3.676 10.954 1.00 93.19 93 ALA A CA 1
ATOM 632 C C . ALA A 1 93 ? -7.995 2.968 12.183 1.00 93.19 93 ALA A C 1
ATOM 634 O O . ALA A 1 93 ? -9.071 2.389 12.068 1.00 93.19 93 ALA A O 1
ATOM 635 N N . GLU A 1 94 ? -7.375 3.063 13.361 1.00 92.31 94 GLU A N 1
ATOM 636 C CA . GLU A 1 94 ? -7.964 2.565 14.612 1.00 92.31 94 GLU A CA 1
ATOM 637 C C . GLU A 1 94 ? -9.246 3.316 14.986 1.00 92.31 94 GLU A C 1
ATOM 639 O O . GLU A 1 94 ? -10.256 2.690 15.303 1.00 92.31 94 GLU A O 1
ATOM 644 N N . GLU A 1 95 ? -9.226 4.649 14.912 1.00 92.62 95 GLU A N 1
ATOM 645 C CA . GLU A 1 95 ? -10.363 5.497 15.287 1.00 92.62 95 GLU A CA 1
ATOM 646 C C . GLU A 1 95 ? -11.566 5.316 14.348 1.00 92.62 95 GLU A C 1
ATOM 648 O O . GLU A 1 95 ? -12.710 5.248 14.797 1.00 92.62 95 GLU A O 1
ATOM 653 N N . PHE A 1 96 ? -11.314 5.182 13.044 1.00 89.94 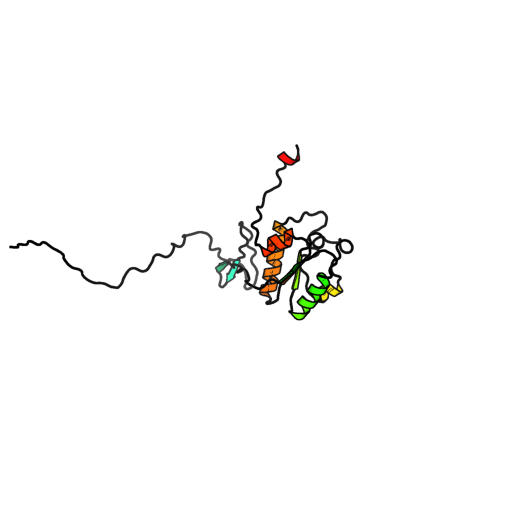96 PHE A N 1
ATOM 654 C CA . PHE A 1 96 ? -12.354 5.044 12.020 1.00 89.94 96 PHE A CA 1
ATOM 655 C C . PHE A 1 96 ? -12.679 3.586 11.650 1.00 89.94 96 PHE A C 1
ATOM 657 O O . PHE A 1 96 ? -13.473 3.351 10.737 1.00 89.94 96 PHE A O 1
ATOM 664 N N . GLY A 1 97 ? -12.075 2.595 12.320 1.00 89.50 97 GLY A N 1
ATOM 665 C CA . GLY A 1 97 ? -12.271 1.172 12.010 1.00 89.50 97 GLY A CA 1
ATOM 666 C C . GLY A 1 97 ? -11.826 0.789 10.591 1.00 89.50 97 GLY A C 1
ATOM 667 O O . GLY A 1 97 ? -12.447 -0.052 9.935 1.00 89.50 97 GLY A O 1
ATOM 668 N N . GLY A 1 98 ? -10.786 1.452 10.093 1.00 93.56 98 GLY A N 1
ATOM 669 C CA . GLY A 1 98 ? -10.256 1.295 8.748 1.00 93.56 98 GLY A CA 1
ATOM 670 C C . GLY A 1 98 ? -9.184 0.221 8.602 1.00 93.56 98 GLY A C 1
ATOM 671 O O . GLY A 1 98 ? -8.757 -0.427 9.555 1.00 93.56 98 GLY A O 1
ATOM 672 N N . GLU A 1 99 ? -8.741 0.046 7.362 1.00 95.75 99 GLU A N 1
ATOM 673 C CA . GLU A 1 99 ? -7.638 -0.843 6.991 1.00 95.75 99 GLU A CA 1
ATOM 674 C C . GLU A 1 99 ? -6.666 -0.095 6.072 1.00 95.75 99 GLU A C 1
ATOM 676 O O . GLU A 1 99 ? -7.078 0.756 5.281 1.00 95.75 99 GLU A O 1
ATOM 681 N N . ILE A 1 100 ? -5.371 -0.400 6.173 1.00 95.38 100 ILE A N 1
ATOM 682 C CA . ILE A 1 100 ? -4.313 0.333 5.468 1.00 95.38 100 ILE A CA 1
ATOM 683 C C . ILE A 1 100 ? -3.891 -0.430 4.214 1.00 95.38 100 ILE A C 1
ATOM 685 O O . ILE A 1 100 ? -3.555 -1.606 4.273 1.00 95.38 100 ILE A O 1
ATOM 689 N N . VAL A 1 101 ? -3.842 0.253 3.077 1.00 95.44 101 VAL A N 1
ATOM 690 C CA . VAL A 1 101 ? -3.280 -0.226 1.812 1.00 95.44 101 VAL A CA 1
ATOM 691 C C . VAL A 1 101 ? -1.958 0.500 1.580 1.00 95.44 101 VAL A C 1
ATOM 693 O O . VAL A 1 101 ? -1.939 1.726 1.435 1.00 95.44 101 VAL A O 1
ATOM 696 N N . SER A 1 102 ? -0.845 -0.239 1.560 1.00 93.88 102 SER A N 1
ATOM 697 C CA . SER A 1 102 ? 0.476 0.361 1.351 1.00 93.88 102 SER A CA 1
ATOM 698 C C . SER A 1 102 ? 0.670 0.797 -0.104 1.00 93.88 102 SER A C 1
ATOM 700 O O . SER A 1 102 ? 0.507 0.009 -1.033 1.00 93.88 102 SER A O 1
ATOM 702 N N . ALA A 1 103 ? 1.056 2.059 -0.287 1.00 92.31 103 ALA A N 1
ATOM 703 C CA . ALA A 1 103 ? 1.435 2.678 -1.554 1.00 92.31 103 ALA A CA 1
ATOM 704 C C . ALA A 1 103 ? 2.934 3.016 -1.591 1.00 92.31 103 ALA A C 1
ATOM 706 O O . ALA A 1 103 ? 3.352 4.109 -2.000 1.00 92.31 103 ALA A O 1
ATOM 707 N N . ASP A 1 104 ? 3.756 2.078 -1.123 1.00 90.56 104 ASP A N 1
ATOM 708 C CA . ASP A 1 104 ? 5.210 2.154 -1.165 1.00 90.56 104 ASP A CA 1
ATOM 709 C C . ASP A 1 104 ? 5.791 1.027 -2.029 1.00 90.56 104 ASP A C 1
ATOM 711 O O . ASP A 1 104 ? 5.596 -0.155 -1.761 1.00 90.56 104 ASP A O 1
ATOM 715 N N . SER A 1 105 ? 6.534 1.400 -3.072 1.00 88.19 105 SER A N 1
ATOM 716 C CA . SER A 1 105 ? 7.116 0.457 -4.039 1.00 88.19 105 SER A CA 1
ATOM 717 C C . SER A 1 105 ? 8.212 -0.450 -3.473 1.00 88.19 105 SER A C 1
ATOM 719 O O . SER A 1 105 ? 8.633 -1.378 -4.157 1.00 88.19 105 SER A O 1
ATOM 721 N N . ARG A 1 106 ? 8.694 -0.209 -2.249 1.00 88.56 106 ARG A N 1
ATOM 722 C CA . ARG A 1 106 ? 9.700 -1.047 -1.587 1.00 88.56 106 ARG A CA 1
ATOM 723 C C . ARG A 1 106 ? 9.088 -1.979 -0.543 1.00 88.56 106 ARG A C 1
ATOM 725 O O . ARG A 1 106 ? 9.584 -3.088 -0.370 1.00 88.56 106 ARG A O 1
ATOM 732 N N . GLN A 1 107 ? 8.002 -1.575 0.118 1.00 89.69 107 GLN A N 1
ATOM 733 C CA . GLN A 1 107 ? 7.344 -2.386 1.156 1.00 89.69 107 GLN A CA 1
ATOM 734 C C . GLN A 1 107 ? 6.573 -3.602 0.611 1.00 89.69 107 GLN A C 1
ATOM 736 O O . GLN A 1 107 ? 6.263 -4.528 1.364 1.00 89.69 107 GLN A O 1
ATOM 741 N N . ILE A 1 108 ? 6.315 -3.636 -0.698 1.00 91.44 108 ILE A N 1
ATOM 742 C CA . ILE A 1 108 ? 5.692 -4.771 -1.396 1.00 91.44 108 ILE A CA 1
ATOM 743 C C . ILE A 1 108 ? 6.553 -6.046 -1.392 1.00 91.44 108 ILE A C 1
ATOM 745 O O . ILE A 1 108 ? 6.009 -7.134 -1.570 1.00 91.44 108 ILE A O 1
ATOM 749 N N . TYR A 1 109 ? 7.875 -5.931 -1.216 1.00 91.25 109 TYR A N 1
ATOM 750 C CA . TYR A 1 109 ? 8.810 -7.047 -1.376 1.00 91.25 109 TYR A CA 1
ATOM 751 C C . TYR A 1 109 ? 9.052 -7.798 -0.076 1.00 91.25 109 TYR A C 1
ATOM 753 O O . TYR A 1 109 ? 9.372 -7.189 0.944 1.00 91.25 109 TYR A O 1
ATOM 761 N N . ARG A 1 110 ? 8.992 -9.128 -0.123 1.00 90.69 110 ARG A N 1
ATOM 762 C CA . ARG A 1 110 ? 9.217 -10.006 1.034 1.00 90.69 110 ARG A CA 1
ATOM 763 C C . ARG A 1 110 ? 10.639 -9.908 1.581 1.00 90.69 110 ARG A C 1
ATOM 765 O O . ARG A 1 110 ? 11.596 -9.775 0.826 1.00 90.69 110 ARG A O 1
ATOM 772 N N . GLY A 1 111 ? 10.778 -9.979 2.906 1.00 88.06 111 GLY A N 1
ATOM 773 C CA . GLY A 1 111 ? 12.075 -10.045 3.598 1.00 88.06 111 GLY A CA 1
ATOM 774 C C . GLY A 1 111 ? 12.888 -8.744 3.617 1.00 88.06 111 GLY A C 1
ATOM 775 O O . GLY A 1 111 ? 13.917 -8.673 4.283 1.00 88.06 111 GLY A O 1
ATOM 776 N N . LEU A 1 112 ? 12.435 -7.690 2.931 1.00 86.94 112 LEU A N 1
ATOM 777 C CA . LEU A 1 112 ? 13.079 -6.374 2.934 1.00 86.94 112 LEU A CA 1
ATOM 778 C C . LEU A 1 112 ? 12.511 -5.461 4.029 1.00 86.94 112 LEU A C 1
ATOM 780 O O . LEU A 1 112 ? 12.034 -4.374 3.733 1.00 86.94 112 LEU A O 1
ATOM 784 N N . ASP A 1 113 ? 12.515 -5.888 5.291 1.00 86.38 113 ASP A N 1
ATOM 785 C CA . ASP A 1 113 ? 11.756 -5.199 6.352 1.00 86.38 113 ASP A CA 1
ATOM 786 C C . ASP A 1 113 ? 12.474 -3.959 6.910 1.00 86.38 113 ASP A C 1
ATOM 788 O O . ASP A 1 113 ? 11.901 -2.868 6.954 1.00 86.38 113 ASP A O 1
ATOM 792 N N . ILE A 1 114 ? 13.753 -4.104 7.277 1.00 84.19 114 ILE A N 1
ATOM 793 C CA . ILE A 1 114 ? 14.539 -3.055 7.953 1.00 84.19 114 ILE A CA 1
ATOM 794 C C . ILE A 1 114 ? 14.786 -1.864 7.017 1.00 84.19 114 ILE A C 1
ATOM 796 O O . ILE A 1 114 ? 14.523 -0.717 7.367 1.00 84.19 114 ILE A O 1
ATOM 800 N N . GLY A 1 115 ? 15.258 -2.130 5.796 1.00 84.19 115 GLY A N 1
ATOM 801 C CA . GLY A 1 115 ? 15.627 -1.083 4.835 1.00 84.19 115 GLY A CA 1
ATOM 802 C C . GLY A 1 115 ? 14.443 -0.326 4.226 1.00 84.19 115 GLY A C 1
ATOM 803 O O . GLY A 1 115 ? 14.650 0.679 3.550 1.00 84.19 115 GLY A O 1
ATOM 804 N N . THR A 1 116 ? 13.212 -0.797 4.438 1.00 82.00 116 THR A N 1
ATOM 805 C CA . THR A 1 116 ? 11.995 -0.194 3.863 1.00 82.00 116 THR A CA 1
ATOM 806 C C . THR A 1 116 ? 11.039 0.341 4.928 1.00 82.00 116 THR A C 1
ATOM 808 O O . THR A 1 116 ? 9.947 0.809 4.595 1.00 82.00 116 THR A O 1
ATOM 811 N N . ALA A 1 117 ? 11.468 0.313 6.198 1.00 84.94 117 ALA A N 1
ATOM 812 C CA . ALA A 1 117 ? 10.689 0.755 7.350 1.00 84.94 117 ALA A CA 1
ATOM 813 C C . ALA A 1 117 ? 9.266 0.169 7.340 1.00 84.94 117 ALA A C 1
ATOM 815 O O . ALA A 1 117 ? 8.279 0.900 7.472 1.00 84.94 117 ALA A O 1
ATOM 816 N N . LYS A 1 118 ? 9.153 -1.148 7.107 1.00 88.06 118 LYS A N 1
ATOM 817 C CA . LYS A 1 118 ? 7.854 -1.827 7.157 1.00 88.06 118 LYS A CA 1
ATOM 818 C C . LYS A 1 118 ? 7.260 -1.763 8.562 1.00 88.06 118 LYS A C 1
ATOM 820 O O . LYS A 1 118 ? 8.015 -1.826 9.533 1.00 88.06 118 LYS A O 1
ATOM 825 N N . PRO A 1 119 ? 5.921 -1.720 8.669 1.00 87.19 119 PRO A N 1
ATOM 826 C CA . PRO A 1 119 ? 5.265 -1.762 9.963 1.00 87.19 119 PRO A CA 1
ATOM 827 C C . PRO A 1 119 ? 5.604 -3.070 10.679 1.00 87.19 119 PRO A C 1
ATOM 829 O O . PRO A 1 119 ? 5.640 -4.149 10.067 1.00 87.19 119 PRO A O 1
ATOM 832 N N . THR A 1 120 ? 5.862 -2.948 11.974 1.00 89.44 120 THR A N 1
ATOM 833 C CA . THR A 1 120 ? 6.188 -4.043 12.885 1.00 89.44 120 THR A CA 1
ATOM 834 C C . THR A 1 120 ? 4.997 -4.987 13.060 1.00 89.44 120 THR A C 1
ATOM 836 O O . THR A 1 120 ? 3.859 -4.663 12.716 1.00 89.44 120 THR A O 1
ATOM 839 N N . ALA A 1 121 ? 5.236 -6.180 13.610 1.00 88.38 121 ALA A N 1
ATOM 840 C CA . ALA A 1 121 ? 4.158 -7.128 13.888 1.00 88.38 121 ALA A CA 1
ATOM 841 C C . ALA A 1 121 ? 3.091 -6.537 14.830 1.00 88.38 121 ALA A C 1
ATOM 843 O O . ALA A 1 121 ? 1.905 -6.779 14.627 1.00 88.38 121 ALA A O 1
ATOM 844 N N . GLU A 1 122 ? 3.502 -5.723 15.804 1.00 89.31 122 GLU A N 1
ATOM 845 C CA . GLU A 1 122 ? 2.602 -5.039 16.739 1.00 89.31 122 GLU A CA 1
ATOM 846 C C . GLU A 1 122 ? 1.694 -4.037 16.010 1.00 89.31 122 GLU A C 1
ATOM 848 O O . GLU A 1 122 ? 0.481 -4.032 16.200 1.00 89.31 122 GLU A O 1
ATOM 853 N N . GLU A 1 123 ? 2.249 -3.240 15.096 1.00 88.31 123 GLU A N 1
ATOM 854 C CA . GLU A 1 123 ? 1.476 -2.290 14.282 1.00 88.31 123 GLU A CA 1
ATOM 855 C C . GLU A 1 123 ? 0.509 -3.000 13.323 1.00 88.31 123 GLU A C 1
ATOM 857 O O . GLU A 1 123 ? -0.628 -2.559 13.141 1.00 88.31 123 GLU A O 1
ATOM 862 N N . ARG A 1 124 ? 0.923 -4.136 12.748 1.00 89.06 124 ARG A N 1
ATOM 863 C CA . ARG A 1 124 ? 0.071 -4.957 11.870 1.00 89.06 124 ARG A CA 1
ATOM 864 C C . ARG A 1 124 ? -1.052 -5.682 12.620 1.00 89.06 124 ARG A C 1
ATOM 866 O O . ARG A 1 124 ? -2.062 -6.014 12.008 1.00 89.06 124 ARG A O 1
ATOM 873 N N . GLN A 1 125 ? -0.883 -5.954 13.915 1.00 89.06 125 GLN A N 1
ATOM 874 C CA . GLN A 1 125 ? -1.936 -6.529 14.764 1.00 89.06 125 GLN A CA 1
ATOM 875 C C . GLN A 1 125 ? -3.001 -5.496 15.134 1.00 89.06 125 GLN A C 1
ATOM 877 O O . GLN A 1 125 ? -4.172 -5.843 15.263 1.00 89.06 125 GLN A O 1
ATOM 882 N N . ARG A 1 126 ? -2.592 -4.234 15.286 1.00 90.50 126 ARG A N 1
ATOM 883 C CA . ARG A 1 126 ? -3.479 -3.110 15.598 1.00 90.50 126 ARG A CA 1
ATOM 884 C C . ARG A 1 126 ? -4.417 -2.776 14.441 1.00 90.50 126 ARG A C 1
ATOM 886 O O . ARG A 1 126 ? -5.621 -2.642 14.640 1.00 90.50 126 ARG A O 1
ATOM 893 N N . VAL A 1 127 ? -3.871 -2.688 13.227 1.00 93.06 127 VAL A N 1
ATOM 894 C CA . VAL A 1 127 ? -4.630 -2.389 12.006 1.00 93.06 127 VAL A CA 1
ATOM 895 C C . VAL A 1 127 ? -4.221 -3.357 10.895 1.00 93.06 127 VAL A C 1
ATOM 897 O O . VAL A 1 127 ? -3.024 -3.509 10.643 1.00 93.06 127 VAL A O 1
ATOM 900 N N . PRO A 1 128 ? -5.168 -3.982 10.170 1.00 94.31 128 PRO A N 1
ATOM 901 C CA . PRO A 1 128 ? -4.842 -4.790 9.000 1.00 94.31 128 PRO A CA 1
ATOM 902 C C . PRO A 1 128 ? -4.128 -3.965 7.923 1.00 94.31 128 PRO A C 1
ATOM 904 O O . PRO A 1 128 ? -4.626 -2.919 7.499 1.00 94.31 128 PRO A O 1
ATOM 907 N N . HIS A 1 129 ? -2.973 -4.456 7.470 1.00 94.38 129 HIS A N 1
ATOM 908 C CA . HIS A 1 129 ? -2.214 -3.864 6.369 1.00 94.38 129 HIS A CA 1
ATOM 909 C C . HIS A 1 129 ? -2.260 -4.761 5.134 1.00 94.38 129 HIS A C 1
ATOM 911 O O . HIS A 1 129 ? -2.004 -5.962 5.208 1.00 94.38 129 HIS A O 1
ATOM 917 N N . HIS A 1 130 ? -2.512 -4.142 3.990 1.00 94.56 130 HIS A N 1
ATOM 918 C CA . HIS A 1 130 ? -2.554 -4.758 2.672 1.00 94.56 130 HIS A CA 1
ATOM 919 C C . HIS A 1 130 ? -1.368 -4.304 1.830 1.00 94.56 130 HIS A C 1
ATOM 921 O O . HIS A 1 130 ? -0.786 -3.241 2.057 1.00 94.56 130 HIS A O 1
ATOM 927 N N . LEU A 1 131 ? -1.047 -5.104 0.814 1.00 92.69 131 LEU A N 1
ATOM 928 C CA . LEU A 1 131 ? 0.059 -4.874 -0.122 1.00 92.69 131 LEU A CA 1
ATOM 929 C C . LEU A 1 131 ? 1.450 -4.793 0.523 1.00 92.69 131 LEU A C 1
ATOM 931 O O . LEU A 1 131 ? 2.366 -4.184 -0.023 1.00 92.69 131 LEU A O 1
ATOM 935 N N . LEU A 1 132 ? 1.620 -5.457 1.663 1.00 92.00 132 LEU A N 1
ATOM 936 C CA . LEU A 1 132 ? 2.926 -5.756 2.236 1.00 92.00 132 LEU A CA 1
ATOM 937 C C . LEU A 1 132 ? 3.311 -7.182 1.863 1.00 92.00 132 LEU A C 1
ATOM 939 O O . LEU A 1 132 ? 2.448 -8.059 1.850 1.00 92.00 132 LEU A O 1
ATOM 943 N N . ASP A 1 133 ? 4.597 -7.421 1.604 1.00 90.69 133 ASP A N 1
ATOM 944 C CA . ASP A 1 133 ? 5.120 -8.784 1.432 1.00 90.69 133 ASP A CA 1
ATOM 945 C C . ASP A 1 133 ? 4.403 -9.586 0.321 1.00 90.69 133 ASP A C 1
ATOM 947 O O . ASP A 1 133 ? 4.212 -10.799 0.413 1.00 90.69 133 ASP A O 1
ATOM 951 N N . VAL A 1 134 ? 3.991 -8.916 -0.756 1.00 90.00 134 VAL A N 1
ATOM 952 C CA . VAL A 1 134 ? 3.219 -9.521 -1.852 1.00 90.00 134 VAL A CA 1
ATOM 953 C C . VAL A 1 134 ? 4.115 -10.309 -2.802 1.00 90.00 134 VAL A C 1
ATOM 955 O O . VAL A 1 134 ? 3.738 -11.404 -3.214 1.00 90.00 134 VAL A O 1
ATOM 958 N N . VAL A 1 135 ? 5.291 -9.767 -3.118 1.00 90.75 135 VAL A N 1
ATOM 959 C CA . VAL A 1 135 ? 6.157 -10.206 -4.224 1.00 90.75 135 VAL A CA 1
ATOM 960 C C . VAL A 1 135 ? 7.539 -10.586 -3.694 1.00 90.75 135 VAL A C 1
ATOM 962 O O . VAL A 1 135 ? 8.013 -9.997 -2.716 1.00 90.75 135 VAL A O 1
ATOM 965 N N . ASN A 1 136 ? 8.193 -11.578 -4.299 1.00 91.06 136 ASN A N 1
ATOM 966 C CA . ASN A 1 136 ? 9.573 -11.912 -3.935 1.00 91.06 136 ASN A CA 1
ATOM 967 C C . ASN A 1 136 ? 10.560 -10.873 -4.514 1.00 91.06 136 ASN A C 1
ATOM 969 O O . ASN A 1 136 ? 10.279 -10.286 -5.554 1.00 91.06 136 ASN A O 1
ATOM 973 N N . PRO A 1 137 ? 11.710 -10.593 -3.874 1.00 87.88 137 PRO A N 1
ATOM 974 C CA . PRO A 1 137 ? 12.659 -9.582 -4.364 1.00 87.88 137 PRO A CA 1
ATOM 975 C C . PRO A 1 137 ? 13.212 -9.812 -5.783 1.00 87.88 137 PRO A C 1
ATOM 977 O O . PRO A 1 137 ? 13.700 -8.872 -6.404 1.00 87.88 137 PRO A O 1
ATOM 980 N N . ASP A 1 138 ? 13.175 -11.048 -6.275 1.00 88.81 138 ASP A N 1
ATOM 981 C CA . ASP A 1 138 ? 13.590 -11.469 -7.617 1.00 88.81 138 ASP A CA 1
ATOM 982 C C . ASP A 1 138 ? 12.486 -11.316 -8.680 1.00 88.81 138 ASP A C 1
ATOM 984 O O . ASP A 1 138 ? 12.748 -11.429 -9.878 1.00 88.81 138 ASP A O 1
ATOM 988 N N . GLU A 1 139 ? 11.259 -11.015 -8.263 1.00 88.12 139 GLU A N 1
ATOM 989 C CA . GLU A 1 139 ? 10.112 -10.807 -9.140 1.00 88.12 139 GLU A CA 1
ATOM 990 C C . GLU A 1 139 ? 9.889 -9.312 -9.416 1.00 88.12 139 GLU A C 1
ATOM 992 O O . GLU A 1 139 ? 10.111 -8.447 -8.571 1.00 88.12 139 GLU A O 1
ATOM 997 N N . VAL A 1 140 ? 9.398 -8.981 -10.612 1.00 84.62 140 VAL A N 1
ATOM 998 C CA . VAL A 1 140 ? 9.094 -7.593 -10.991 1.00 84.62 140 VAL A CA 1
ATOM 999 C C . VAL A 1 140 ? 7.601 -7.322 -10.828 1.00 84.62 140 VAL A C 1
ATOM 1001 O O . VAL A 1 140 ? 6.783 -7.936 -11.514 1.00 84.62 140 VAL A O 1
ATOM 1004 N N . LEU A 1 141 ? 7.247 -6.341 -9.989 1.00 88.12 141 LEU A N 1
ATOM 1005 C CA . LEU A 1 141 ? 5.885 -5.807 -9.912 1.00 88.12 141 LEU A CA 1
ATOM 1006 C C . LEU A 1 141 ? 5.741 -4.548 -10.780 1.00 88.12 141 LEU A C 1
ATOM 1008 O O . LEU A 1 141 ? 6.347 -3.506 -10.526 1.00 88.12 141 LEU A O 1
ATOM 1012 N N . THR A 1 142 ? 4.890 -4.629 -11.797 1.00 90.50 142 THR A N 1
ATOM 1013 C CA . THR A 1 142 ? 4.528 -3.486 -12.646 1.00 90.50 142 THR A CA 1
ATOM 1014 C C . THR A 1 142 ? 3.487 -2.587 -11.977 1.00 90.50 142 THR A C 1
ATOM 1016 O O . THR A 1 142 ? 2.717 -3.018 -11.118 1.00 90.50 142 THR A O 1
ATOM 1019 N N . LEU A 1 143 ? 3.400 -1.330 -12.428 1.00 90.44 143 LEU A N 1
ATOM 1020 C CA . LEU A 1 143 ? 2.378 -0.388 -11.958 1.00 90.44 143 LEU A CA 1
ATOM 1021 C C . LEU A 1 143 ? 0.947 -0.904 -12.192 1.00 90.44 143 LEU A C 1
ATOM 1023 O O . LEU A 1 143 ? 0.093 -0.720 -11.332 1.00 90.44 143 LEU A O 1
ATOM 1027 N N . ALA A 1 144 ? 0.697 -1.564 -13.329 1.00 89.50 144 ALA A N 1
ATOM 1028 C CA . ALA A 1 144 ? -0.610 -2.143 -13.647 1.00 89.50 144 ALA A CA 1
ATOM 1029 C C . ALA A 1 144 ? -0.990 -3.257 -12.661 1.00 89.50 144 ALA A C 1
ATOM 1031 O O . ALA A 1 144 ? -2.097 -3.264 -12.131 1.00 89.50 144 ALA A O 1
ATOM 1032 N N . GLN A 1 145 ? -0.047 -4.154 -12.351 1.00 90.44 145 GLN A N 1
ATOM 1033 C CA . GLN A 1 145 ? -0.269 -5.210 -11.360 1.00 90.44 145 GLN A CA 1
ATOM 1034 C C . GLN A 1 145 ? -0.509 -4.628 -9.965 1.00 90.44 145 GLN A C 1
ATOM 1036 O O . GLN A 1 145 ? -1.434 -5.054 -9.280 1.00 90.44 145 GLN A O 1
ATOM 1041 N N . TYR A 1 146 ? 0.279 -3.629 -9.556 1.00 92.50 146 TYR A N 1
ATOM 1042 C CA . TYR A 1 146 ? 0.042 -2.924 -8.297 1.00 92.50 146 TYR A CA 1
ATOM 1043 C C . TYR A 1 146 ? -1.367 -2.313 -8.247 1.00 92.50 146 TYR A C 1
ATOM 1045 O O . TYR A 1 146 ? -2.075 -2.492 -7.260 1.00 92.50 146 TYR A O 1
ATOM 1053 N N . GLN A 1 147 ? -1.790 -1.620 -9.308 1.00 91.44 147 GLN A N 1
ATOM 1054 C CA . GLN A 1 147 ? -3.103 -0.977 -9.377 1.00 91.44 147 GLN A CA 1
ATOM 1055 C C . GLN A 1 147 ? -4.243 -1.999 -9.238 1.00 91.44 147 GLN A C 1
ATOM 1057 O O . GLN A 1 147 ? -5.195 -1.759 -8.499 1.00 91.44 147 GLN A O 1
ATOM 1062 N N . GLU A 1 148 ? -4.132 -3.151 -9.900 1.00 91.19 148 GLU A N 1
ATOM 1063 C CA . GLU A 1 148 ? -5.108 -4.244 -9.802 1.00 91.19 148 GLU A CA 1
ATOM 1064 C C . GLU A 1 148 ? -5.204 -4.808 -8.384 1.00 91.19 148 GLU A C 1
ATOM 1066 O O . GLU A 1 148 ? -6.304 -4.976 -7.855 1.00 91.19 148 GLU A O 1
ATOM 1071 N N . LEU A 1 149 ? -4.058 -5.049 -7.744 1.00 93.50 149 LEU A N 1
ATOM 1072 C CA . LEU A 1 149 ? -4.003 -5.528 -6.365 1.00 93.50 149 LEU A CA 1
ATOM 1073 C C . LEU A 1 149 ? -4.558 -4.491 -5.379 1.00 93.50 149 LEU A C 1
ATOM 1075 O O . LEU A 1 149 ? -5.279 -4.850 -4.449 1.00 93.50 149 LEU A O 1
ATOM 1079 N N . ALA A 1 150 ? -4.265 -3.207 -5.596 1.00 93.38 150 ALA A N 1
ATOM 1080 C CA . ALA A 1 150 ? -4.784 -2.115 -4.783 1.00 93.38 150 ALA A CA 1
ATOM 1081 C C . ALA A 1 150 ? -6.302 -1.993 -4.898 1.00 93.38 150 ALA A C 1
ATOM 1083 O O . ALA A 1 150 ? -6.972 -1.884 -3.875 1.00 93.38 150 ALA A O 1
ATOM 1084 N N . TYR A 1 151 ? -6.863 -2.069 -6.107 1.00 92.69 151 TYR A N 1
ATOM 1085 C CA . TYR A 1 151 ? -8.315 -2.063 -6.277 1.00 92.69 151 TYR A CA 1
ATOM 1086 C C . TYR A 1 151 ? -8.976 -3.286 -5.654 1.00 92.69 151 TYR A C 1
ATOM 1088 O O . TYR A 1 151 ? -9.971 -3.121 -4.958 1.00 92.69 151 TYR A O 1
ATOM 1096 N N . ALA A 1 152 ? -8.391 -4.477 -5.805 1.00 92.50 152 ALA A N 1
ATOM 1097 C CA . ALA A 1 152 ? -8.911 -5.674 -5.152 1.00 92.50 152 ALA A CA 1
ATOM 1098 C C . ALA A 1 152 ? -8.948 -5.526 -3.620 1.00 92.50 152 ALA A C 1
ATOM 1100 O O . ALA A 1 152 ? -9.959 -5.854 -3.004 1.00 92.50 152 ALA A O 1
ATOM 1101 N N . ALA A 1 153 ? -7.884 -4.990 -3.011 1.00 94.19 153 ALA A N 1
ATOM 1102 C CA . ALA A 1 153 ? -7.843 -4.733 -1.572 1.00 94.19 153 ALA A CA 1
ATOM 1103 C C . ALA A 1 153 ? -8.864 -3.664 -1.147 1.00 94.19 153 ALA A C 1
ATOM 1105 O O . ALA A 1 153 ? -9.584 -3.850 -0.171 1.00 94.19 153 ALA A O 1
ATOM 1106 N N . ILE A 1 154 ? -8.966 -2.560 -1.891 1.00 93.19 154 ILE A N 1
ATOM 1107 C CA . ILE A 1 154 ? -9.917 -1.475 -1.609 1.00 93.19 154 ILE A CA 1
ATOM 1108 C C . ILE A 1 154 ? -11.363 -1.976 -1.697 1.00 93.19 154 ILE A C 1
ATOM 1110 O O . ILE A 1 154 ? -12.142 -1.732 -0.778 1.00 93.19 154 ILE A O 1
ATOM 1114 N N . ASP A 1 155 ? -11.717 -2.699 -2.760 1.00 91.94 155 ASP A N 1
ATOM 1115 C CA . ASP A 1 155 ? -13.063 -3.246 -2.950 1.00 91.94 155 ASP A CA 1
ATOM 1116 C C . ASP A 1 155 ? -13.424 -4.242 -1.836 1.00 91.94 155 ASP A C 1
ATOM 1118 O O . ASP A 1 155 ? -14.545 -4.231 -1.331 1.00 91.94 155 ASP A O 1
ATOM 1122 N N . ASP A 1 156 ? -12.467 -5.064 -1.405 1.00 92.56 156 ASP A N 1
ATOM 1123 C CA . ASP A 1 156 ? -12.625 -6.028 -0.315 1.00 92.56 156 ASP A CA 1
ATOM 1124 C C . ASP A 1 156 ? -12.821 -5.345 1.059 1.00 92.56 156 ASP A C 1
ATOM 1126 O O . ASP A 1 156 ? -13.697 -5.736 1.837 1.00 92.56 156 ASP A O 1
ATOM 1130 N N . ILE A 1 157 ? -12.079 -4.266 1.339 1.00 93.12 157 ILE A N 1
ATOM 1131 C CA . ILE A 1 157 ? -12.255 -3.434 2.545 1.00 93.12 157 ILE A CA 1
ATOM 1132 C C . ILE A 1 157 ? -13.637 -2.770 2.546 1.00 93.12 157 ILE A C 1
ATOM 1134 O O . ILE A 1 157 ? -14.359 -2.820 3.547 1.00 93.12 157 ILE A O 1
ATOM 1138 N N . LEU A 1 158 ? -14.031 -2.180 1.416 1.00 92.19 158 LEU A N 1
ATOM 1139 C CA . LEU A 1 158 ? -15.327 -1.524 1.267 1.00 92.19 158 LEU A CA 1
ATOM 1140 C C . LEU A 1 158 ? -16.485 -2.521 1.372 1.00 92.19 158 LEU A C 1
ATOM 1142 O O . LEU A 1 158 ? -17.504 -2.213 1.988 1.00 92.19 158 LEU A O 1
ATOM 1146 N N . ALA A 1 159 ? -16.325 -3.736 0.843 1.00 91.12 159 ALA A N 1
ATOM 1147 C CA . ALA A 1 159 ? -17.312 -4.806 0.969 1.00 91.12 159 ALA A CA 1
ATOM 1148 C C . ALA A 1 159 ? -17.516 -5.260 2.426 1.00 91.12 159 ALA A C 1
ATOM 1150 O O . ALA A 1 159 ? -18.612 -5.693 2.783 1.00 91.12 159 ALA A O 1
ATOM 1151 N N . ARG A 1 160 ? -16.496 -5.119 3.286 1.00 90.94 160 ARG A N 1
ATOM 1152 C CA . ARG A 1 160 ? -16.610 -5.313 4.744 1.00 90.94 160 ARG A CA 1
ATOM 1153 C C . ARG A 1 160 ? -17.253 -4.134 5.482 1.00 90.94 160 ARG A C 1
ATOM 1155 O O . ARG A 1 160 ? -17.416 -4.217 6.696 1.00 90.94 160 ARG A O 1
ATOM 1162 N N . GLY A 1 161 ? -17.594 -3.046 4.789 1.00 89.81 161 GLY A N 1
ATOM 1163 C CA . GLY A 1 161 ? -18.115 -1.823 5.403 1.00 89.81 161 GLY A CA 1
ATOM 1164 C C . GLY A 1 161 ? -17.062 -1.027 6.177 1.00 89.81 161 GLY A C 1
ATOM 1165 O O . GLY A 1 161 ? -17.418 -0.246 7.054 1.00 89.81 161 GLY A O 1
ATOM 1166 N N . LYS A 1 162 ? -15.774 -1.238 5.881 1.00 93.06 162 LYS A N 1
ATOM 1167 C CA . LYS A 1 162 ? -14.655 -0.526 6.508 1.00 93.06 162 LYS A CA 1
ATOM 1168 C C . LYS A 1 162 ? -14.103 0.559 5.592 1.00 93.06 162 LYS A C 1
ATOM 1170 O O . LYS A 1 162 ? -14.387 0.586 4.395 1.00 93.06 162 LYS A O 1
ATOM 1175 N N . VAL A 1 163 ? -13.290 1.449 6.158 1.00 93.50 163 VAL A N 1
ATOM 1176 C CA . VAL A 1 163 ? -12.686 2.565 5.421 1.00 93.50 163 VAL A CA 1
ATOM 1177 C C . VAL A 1 163 ? -11.276 2.192 4.941 1.00 93.50 163 VAL A C 1
ATOM 1179 O O . VAL A 1 163 ? -10.417 1.894 5.772 1.00 93.50 163 VAL A O 1
ATOM 1182 N N . PRO A 1 164 ? -10.999 2.208 3.626 1.00 95.31 164 PRO A N 1
ATOM 1183 C CA . PRO A 1 164 ? -9.655 2.000 3.106 1.00 95.31 164 PRO A CA 1
ATOM 1184 C C . PRO A 1 164 ? -8.802 3.268 3.253 1.00 95.31 164 PRO A C 1
ATOM 1186 O O . PRO A 1 164 ? -9.196 4.363 2.838 1.00 95.31 164 PRO A O 1
ATOM 1189 N N . PHE A 1 165 ? -7.598 3.098 3.797 1.00 94.88 165 PHE A N 1
ATOM 1190 C CA . PHE A 1 165 ? -6.572 4.130 3.916 1.00 94.88 165 PHE A CA 1
ATOM 1191 C C . PHE A 1 165 ? -5.406 3.815 2.978 1.00 94.88 165 PHE A C 1
ATOM 1193 O O . PHE A 1 165 ? -4.647 2.884 3.221 1.00 94.88 165 PHE A O 1
ATOM 1200 N N . LEU A 1 166 ? -5.228 4.593 1.913 1.00 94.25 166 LEU A N 1
ATOM 1201 C CA . LEU A 1 166 ? -4.074 4.485 1.023 1.00 94.25 166 LEU A CA 1
ATOM 1202 C C . LEU A 1 166 ? -2.906 5.295 1.595 1.00 94.25 166 LEU A C 1
ATOM 1204 O O . LEU A 1 166 ? -2.953 6.525 1.616 1.00 94.25 166 LEU A O 1
ATOM 1208 N N . VAL A 1 167 ? -1.853 4.623 2.053 1.00 93.00 167 VAL A N 1
ATOM 1209 C CA . VAL A 1 167 ? -0.751 5.259 2.791 1.00 93.00 167 VAL A CA 1
ATOM 1210 C C . VAL A 1 167 ? 0.561 5.000 2.078 1.00 93.00 167 VAL A C 1
ATOM 1212 O O . VAL A 1 167 ? 0.924 3.852 1.843 1.00 93.00 167 VAL A O 1
ATOM 1215 N N . GLY A 1 168 ? 1.321 6.045 1.758 1.00 87.38 168 GLY A N 1
ATOM 1216 C CA . GLY A 1 168 ? 2.634 5.837 1.156 1.00 87.38 168 GLY A CA 1
ATOM 1217 C C . GLY A 1 168 ? 3.330 7.096 0.669 1.00 87.38 168 GLY A C 1
ATOM 1218 O O . GLY A 1 168 ? 2.898 8.224 0.914 1.00 87.38 168 GLY A O 1
ATOM 1219 N N . GLY A 1 169 ? 4.459 6.875 -0.005 1.00 81.56 169 GLY A N 1
ATOM 1220 C CA . GLY A 1 169 ? 5.294 7.925 -0.593 1.00 81.56 169 GLY A CA 1
ATOM 1221 C C . GLY A 1 169 ? 5.539 7.769 -2.095 1.00 81.56 169 GLY A C 1
ATOM 1222 O O . GLY A 1 169 ? 6.120 8.662 -2.708 1.00 81.56 169 GLY A O 1
ATOM 1223 N N . THR A 1 170 ? 5.104 6.669 -2.723 1.00 86.06 170 THR A N 1
ATOM 1224 C CA . THR A 1 170 ? 5.328 6.463 -4.161 1.00 86.06 170 THR A CA 1
ATOM 1225 C C . THR A 1 170 ? 4.258 7.209 -4.959 1.00 86.06 170 THR A C 1
ATOM 1227 O O . THR A 1 170 ? 3.165 6.699 -5.198 1.00 86.06 170 THR A O 1
ATOM 1230 N N . GLY A 1 171 ? 4.581 8.429 -5.398 1.00 86.44 171 GLY A N 1
ATOM 1231 C CA . GLY A 1 171 ? 3.635 9.304 -6.102 1.00 86.44 171 GLY A CA 1
ATOM 1232 C C . GLY A 1 171 ? 2.983 8.657 -7.329 1.00 86.44 171 GLY A C 1
ATOM 1233 O O . GLY A 1 171 ? 1.795 8.857 -7.558 1.00 86.44 171 GLY A O 1
ATOM 1234 N N . LEU A 1 172 ? 3.722 7.829 -8.075 1.00 90.00 172 LEU A N 1
ATOM 1235 C CA . LEU A 1 172 ? 3.189 7.111 -9.237 1.00 90.00 172 LEU A CA 1
ATOM 1236 C C . LEU A 1 172 ? 2.080 6.115 -8.856 1.00 90.00 172 LEU A C 1
ATOM 1238 O O . LEU A 1 172 ? 1.070 6.032 -9.546 1.00 90.00 172 LEU A O 1
ATOM 1242 N N . TYR A 1 173 ? 2.248 5.394 -7.746 1.00 91.75 173 TYR A N 1
ATOM 1243 C CA . TYR A 1 173 ? 1.281 4.404 -7.261 1.00 91.75 173 TYR A CA 1
ATOM 1244 C C . TYR A 1 173 ? 0.001 5.087 -6.789 1.00 91.75 173 TYR A C 1
ATOM 1246 O O . TYR A 1 173 ? -1.099 4.690 -7.164 1.00 91.75 173 TYR A O 1
ATOM 1254 N N . ILE A 1 174 ? 0.159 6.159 -6.013 1.00 90.75 174 ILE A N 1
ATOM 1255 C CA . ILE A 1 174 ? -0.962 6.951 -5.508 1.00 90.75 174 ILE A CA 1
ATOM 1256 C C . ILE A 1 174 ? -1.757 7.545 -6.673 1.00 90.75 174 ILE A C 1
ATOM 1258 O O . ILE A 1 174 ? -2.970 7.363 -6.730 1.00 90.75 174 ILE A O 1
ATOM 1262 N N . LYS A 1 175 ? -1.083 8.206 -7.624 1.00 89.75 175 LYS A N 1
ATOM 1263 C CA . LYS A 1 175 ? -1.738 8.804 -8.795 1.00 89.75 175 LYS A CA 1
ATOM 1264 C C . LYS A 1 175 ? -2.479 7.763 -9.623 1.00 89.75 175 LYS A C 1
ATOM 1266 O O . LYS A 1 175 ? -3.642 7.973 -9.938 1.00 89.75 175 LYS A O 1
ATOM 1271 N N . ALA A 1 176 ? -1.855 6.617 -9.900 1.00 90.50 176 ALA A N 1
ATOM 1272 C CA . ALA A 1 176 ? -2.494 5.554 -10.671 1.00 90.50 176 ALA A CA 1
ATOM 1273 C C . ALA A 1 176 ? -3.810 5.071 -10.035 1.00 90.50 176 ALA A C 1
ATOM 1275 O O . ALA A 1 176 ? -4.792 4.854 -10.745 1.00 90.50 176 ALA A O 1
ATOM 1276 N N . VAL A 1 177 ? -3.852 4.932 -8.705 1.00 89.75 177 VAL A N 1
ATOM 1277 C CA . VAL A 1 177 ? -5.048 4.480 -7.977 1.00 89.75 177 VAL A CA 1
ATOM 1278 C C . VAL A 1 177 ? -6.104 5.583 -7.893 1.00 89.75 177 VAL A C 1
ATOM 1280 O O . VAL A 1 177 ? -7.261 5.331 -8.234 1.00 89.75 177 VAL A O 1
ATOM 1283 N N . VAL A 1 178 ? -5.713 6.790 -7.470 1.00 88.75 178 VAL A N 1
ATOM 1284 C CA . VAL A 1 178 ? -6.624 7.916 -7.195 1.00 88.75 178 VAL A CA 1
ATOM 1285 C C . VAL A 1 178 ? -7.201 8.517 -8.477 1.00 88.75 178 VAL A C 1
ATOM 1287 O O . VAL A 1 178 ? -8.393 8.801 -8.535 1.00 88.75 178 VAL A O 1
ATOM 1290 N N . GLU A 1 179 ? -6.384 8.688 -9.517 1.00 87.38 179 GLU A N 1
ATOM 1291 C CA . GLU A 1 179 ? -6.809 9.281 -10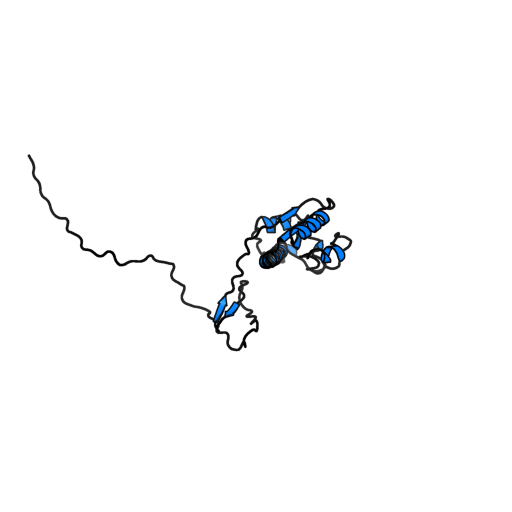.792 1.00 87.38 179 GLU A CA 1
ATOM 1292 C C . GLU A 1 179 ? -7.389 8.241 -11.768 1.00 87.38 179 GLU A C 1
ATOM 1294 O O . GLU A 1 179 ? -7.890 8.603 -12.829 1.00 87.38 179 GLU A O 1
ATOM 1299 N N . GLY A 1 180 ? -7.344 6.945 -11.433 1.00 84.88 180 GLY A N 1
ATOM 1300 C CA . GLY A 1 180 ? -7.961 5.897 -12.250 1.00 84.88 180 GLY A CA 1
ATOM 1301 C C . GLY A 1 180 ? -7.285 5.686 -13.604 1.00 84.88 180 GLY A C 1
ATOM 1302 O O . GLY A 1 180 ? -7.967 5.511 -14.615 1.00 84.88 180 GLY A O 1
ATOM 1303 N N . TRP A 1 181 ? -5.951 5.727 -13.645 1.00 85.94 181 TRP A N 1
ATOM 1304 C CA . TRP A 1 181 ? -5.200 5.623 -14.898 1.00 85.94 181 TRP A CA 1
ATOM 1305 C C . TRP A 1 181 ? -5.482 4.312 -15.635 1.00 85.94 181 TRP A C 1
ATOM 1307 O O . TRP A 1 181 ? -5.513 3.241 -15.034 1.00 85.94 181 TRP A O 1
ATOM 1317 N N . SER A 1 182 ? -5.629 4.392 -16.959 1.00 84.06 182 SER A N 1
ATOM 1318 C CA . SER A 1 182 ? -5.712 3.217 -17.832 1.00 84.06 182 SER A CA 1
ATOM 1319 C C . SER A 1 182 ? -4.316 2.854 -18.326 1.00 84.06 182 SER A C 1
ATOM 1321 O O . SER A 1 182 ? -3.801 3.471 -19.256 1.00 84.06 182 SER A O 1
ATOM 1323 N N . ILE A 1 183 ? -3.679 1.883 -17.671 1.00 82.62 183 ILE A N 1
ATOM 1324 C CA . ILE A 1 183 ? -2.296 1.499 -17.973 1.00 82.62 183 ILE A CA 1
ATOM 1325 C C . ILE A 1 183 ? -2.295 0.446 -19.093 1.00 82.62 183 ILE A C 1
ATOM 1327 O O . ILE A 1 183 ? -2.843 -0.643 -18.904 1.00 82.62 183 ILE A O 1
ATOM 1331 N N . PRO A 1 184 ? -1.682 0.722 -20.258 1.00 76.94 184 PRO A N 1
ATOM 1332 C CA . PRO A 1 184 ? -1.617 -0.250 -21.339 1.00 76.94 184 PRO A CA 1
ATOM 1333 C C . PRO A 1 184 ? -0.678 -1.406 -20.971 1.00 76.94 184 PRO A C 1
ATOM 1335 O O . PRO A 1 184 ? 0.441 -1.200 -20.498 1.00 76.94 184 PRO A O 1
ATOM 1338 N N . ARG A 1 185 ? -1.114 -2.643 -21.230 1.00 74.19 185 ARG A N 1
ATOM 1339 C CA . ARG A 1 185 ? -0.280 -3.842 -21.074 1.00 74.19 185 ARG A CA 1
ATOM 1340 C C . ARG A 1 185 ? 0.549 -4.049 -22.338 1.00 74.19 185 ARG A C 1
ATOM 1342 O O . ARG A 1 185 ? 0.120 -4.737 -23.259 1.00 74.19 185 ARG A O 1
ATOM 1349 N N . VAL A 1 186 ? 1.718 -3.418 -22.390 1.00 75.69 186 VAL A N 1
ATOM 1350 C CA . VAL A 1 186 ? 2.652 -3.561 -23.514 1.00 75.69 186 VAL A CA 1
ATOM 1351 C C . VAL A 1 186 ? 3.740 -4.571 -23.133 1.00 75.69 186 VAL A C 1
ATOM 1353 O O . VAL A 1 186 ? 4.457 -4.327 -22.160 1.00 75.69 186 VAL A O 1
ATOM 1356 N N . PRO A 1 187 ? 3.875 -5.707 -23.845 1.00 74.44 187 PRO A N 1
ATOM 1357 C CA . PRO A 1 187 ? 4.944 -6.657 -23.574 1.00 74.44 187 PRO A CA 1
ATOM 1358 C C . PRO A 1 187 ? 6.316 -6.050 -23.921 1.00 74.44 187 PRO A C 1
ATOM 1360 O O . PRO A 1 187 ? 6.410 -5.225 -24.836 1.00 74.44 187 PRO A O 1
ATOM 1363 N N . PRO A 1 188 ? 7.392 -6.451 -23.220 1.00 74.62 188 PRO A N 1
ATOM 1364 C CA . PRO A 1 188 ? 8.746 -6.048 -23.577 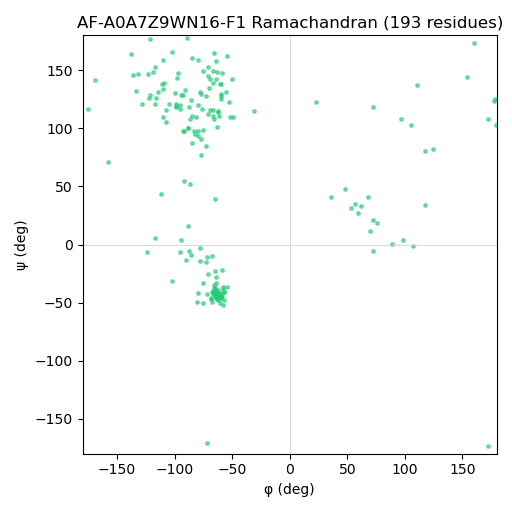1.00 74.62 188 PRO A CA 1
ATOM 1365 C C . PRO A 1 188 ? 9.063 -6.417 -25.031 1.00 74.62 188 PRO A C 1
ATOM 1367 O O . PRO A 1 188 ? 8.834 -7.547 -25.455 1.00 74.62 188 PRO A O 1
ATOM 1370 N N . ASN A 1 189 ? 9.603 -5.472 -25.800 1.00 84.44 189 ASN A N 1
ATOM 1371 C CA . ASN A 1 189 ? 10.073 -5.744 -27.154 1.00 84.44 189 ASN A CA 1
ATOM 1372 C C . ASN A 1 189 ? 11.534 -6.207 -27.097 1.00 84.44 189 ASN A C 1
ATOM 1374 O O . ASN A 1 189 ? 12.437 -5.385 -26.955 1.00 84.44 189 ASN A O 1
ATOM 1378 N N . GLU A 1 190 ? 11.759 -7.518 -27.180 1.00 85.25 190 GLU A N 1
ATOM 1379 C CA . GLU A 1 190 ? 13.098 -8.110 -27.052 1.00 85.25 190 GLU A CA 1
ATOM 1380 C C . GLU A 1 190 ? 14.052 -7.677 -28.168 1.00 85.25 190 GLU A C 1
ATOM 1382 O O . GLU A 1 190 ? 15.231 -7.458 -27.910 1.00 85.25 190 GLU A O 1
ATOM 1387 N N . ARG A 1 191 ? 13.536 -7.459 -29.385 1.00 81.69 191 ARG A N 1
ATOM 1388 C CA . ARG A 1 191 ? 14.348 -7.052 -30.539 1.00 81.69 191 ARG A CA 1
ATOM 1389 C C . ARG A 1 191 ? 15.047 -5.714 -30.302 1.00 81.69 191 ARG A C 1
ATOM 1391 O O . ARG A 1 191 ? 16.215 -5.583 -30.622 1.00 81.69 191 ARG A O 1
ATOM 1398 N N . LEU A 1 192 ? 14.342 -4.753 -29.707 1.00 75.50 192 LEU A N 1
ATOM 1399 C CA . LEU A 1 192 ? 14.896 -3.434 -29.376 1.00 75.50 192 LEU A CA 1
ATOM 1400 C C . LEU A 1 192 ? 15.782 -3.445 -28.121 1.00 75.50 192 LEU A C 1
ATOM 1402 O O . LEU A 1 192 ? 16.458 -2.460 -27.860 1.00 75.50 192 LEU A O 1
ATOM 1406 N N . ARG A 1 193 ? 15.748 -4.511 -27.308 1.00 74.19 193 ARG A N 1
ATOM 1407 C CA . ARG A 1 193 ? 16.611 -4.654 -26.120 1.00 74.19 193 ARG A CA 1
ATOM 1408 C C . ARG A 1 193 ? 17.942 -5.346 -26.415 1.00 74.19 193 ARG A C 1
ATOM 1410 O O . ARG A 1 193 ? 18.802 -5.359 -25.541 1.00 74.19 193 ARG A O 1
ATOM 1417 N N . ALA A 1 194 ? 18.065 -5.963 -27.588 1.00 78.56 194 ALA A N 1
ATOM 1418 C CA . ALA A 1 194 ? 19.263 -6.666 -28.038 1.00 78.56 194 ALA A CA 1
ATOM 1419 C C . ALA A 1 194 ? 20.191 -5.799 -28.917 1.00 78.56 194 ALA A C 1
ATOM 1421 O O . ALA A 1 194 ? 21.273 -6.265 -29.270 1.00 78.56 194 ALA A O 1
ATOM 1422 N N . GLU A 1 195 ? 19.761 -4.583 -29.275 1.00 61.53 195 GLU A N 1
ATOM 1423 C CA . GLU A 1 195 ? 20.549 -3.535 -29.954 1.00 61.53 195 GLU A CA 1
ATOM 1424 C C 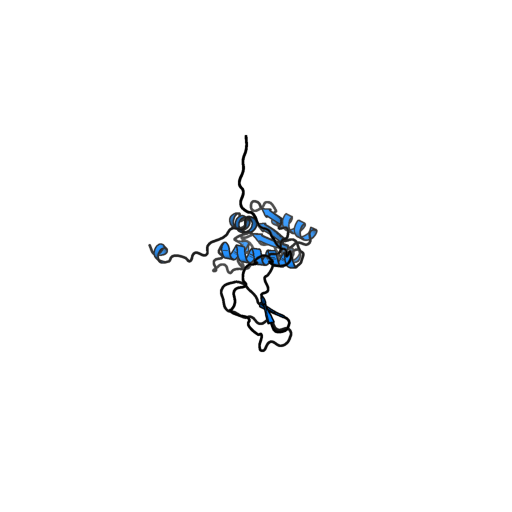. GLU A 1 195 ? 21.276 -2.657 -28.922 1.00 61.53 195 GLU A C 1
ATOM 1426 O O . GLU A 1 195 ? 22.450 -2.306 -29.180 1.00 61.53 195 GLU A O 1
#

pLDDT: mean 71.53, std 23.03, range [30.5, 95.75]

Solvent-accessible surface area (backbone atoms only — not comparable to full-atom values): 12800 Å² total; per-residue (Å²): 133,83,86,88,85,90,86,86,90,82,81,85,81,88,78,102,78,86,83,80,83,90,68,85,79,78,83,84,82,89,81,88,55,66,65,83,83,68,62,92,91,59,87,67,84,81,86,81,74,101,58,97,68,50,58,44,78,56,99,64,38,57,40,75,48,74,82,70,81,64,90,66,77,75,48,76,52,76,54,70,85,92,74,52,61,69,61,55,49,52,55,50,26,61,75,64,57,24,35,38,35,53,31,37,89,55,39,24,29,42,94,45,45,80,92,45,70,49,80,49,73,68,55,45,71,72,36,54,69,37,60,56,54,73,41,54,78,91,56,88,83,48,72,59,58,50,45,54,54,48,49,54,52,42,39,52,34,40,73,71,74,34,39,34,31,42,38,37,60,34,62,69,56,48,46,40,57,76,71,60,60,87,70,79,91,74,78,86,62,62,75,77,72,75,111

Nearest PDB structures (foldseek):
  3exa-assembly1_A  TM=9.016E-01  e=1.352E-12  Halalkalibacterium halodurans
  2qgn-assembly1_A  TM=9.381E-01  e=6.382E-12  Halalkalibacterium halodurans C-125
  3d3q-assembly2_B  TM=9.308E-01  e=4.441E-11  Staphylococcus epidermidis ATCC 12228
  2zm5-assembly1_A  TM=9.278E-01  e=1.029E-10  Escherichia coli K-12
  3d3q-assembly1_A  TM=8.61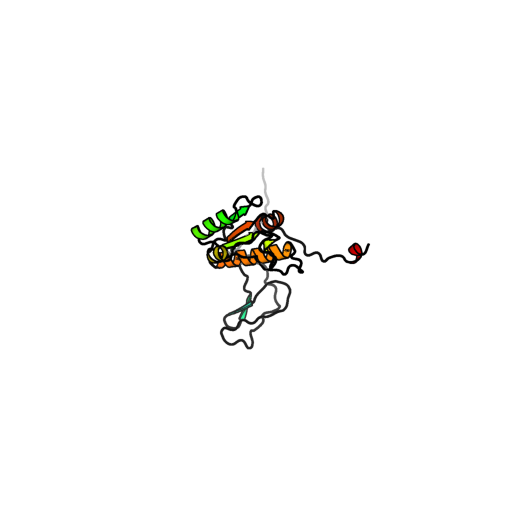4E-01  e=3.903E-11  Staphylococcus epidermidis ATCC 12228

Secondary structure (DSSP, 8-state):
----------------------PPP----S---B-TT--TT-------SSS--EEEEETTEEEEE---------EEEE--TTSSHHHHHHHHHHHTT-EEEE--TTTTBTT--GGGTPPPHHHHHHS-EESSS-B-TTSPPPHHHHHHHHHHHHHHHHHTTPPEEEEES-HHHHHHHHTT-----PPP-HHHH--

Mean predicted aligned error: 16.7 Å

Sequence (195 aa):
MGPGGDGPAPGLPADPARLRPGGPEPLRGQGGGRCEGAGRGRRAAAIRGGSGTSFRCQDGEAVAVSWGKAKGPLIAIVGPTAVGKSELALRLAEEFGGEIVSADSRQIYRGLDIGTAKPTAEERQRVPHHLLDVVNPDEVLTLAQYQELAYAAIDDILARGKVPFLVGGTGLYIKAVVEGWSIPRVPPNERLRAE